Protein AF-A0A023BWZ5-F1 (afdb_monomer)

Foldseek 3Di:
DVVVVVVVVVVVVVVVLVVVLVVQLVVLLVVLVVCVVVVVLVVSLVSLVVSVVSVPDDQEDDPVNLVSLQVSLLSCLSVVNNVSNLVSLCCCLPRVLQQPLVCLVVPPSNVSCCPPPVSVVSSVSNPVSVVQAPWDDLVLVVVLVVQLVVLVLQLLAQPRDLVSLVSNLVQADQLAWEAEVVPPTIDHSVRVSVVSVVCVVVRVRHSPFPKDWDDWDGDTQKIKTWIDTVPDPDIKIKIFGHRPSHTRYIYIGD

Organism: NCBI:txid1317122

Nearest PDB structures (foldseek):
  6w90-assembly1_A  TM=6.020E-01  e=1.646E-03  synthetic construct
  2xpi-assembly1_A  TM=5.954E-01  e=2.222E+00  Schizosaccharomyces pombe
  8dth-assembly1_A  TM=4.003E-01  e=4.692E+00  Arabidopsis thaliana
  6frk-assembly1_u  TM=3.256E-01  e=2.106E+00  Canis lupus familiaris
  7nfx-assembly1_u  TM=3.344E-01  e=4.949E+00  Homo sapiens

Secondary structure (DSSP, 8-state):
-HHHHHHHHHHHHHHHHHHHHHHHHHHHHHHHHHHHHTT-HHHHHHHHHHHHHHT-S-SS--HHHHHHHHHHHHHHHHTT-HHHHHHHHHHHHHTS----HHHHHH-GGGGGGTTSHHHHHHHHHHHHHHHHHPPPPHHHHHHHHHHHHHHHHHHTSTT--HHHHHHHHTTEEEEEEEEEGGGTEEEEHHHHHHHHHHHHHTT--SS-S-EEEEEEEEETTEEEEEEEETT-SSEEEEEEEEETTEEEEEEEE-

Sequence (254 aa):
MRNIIVVVLISFLMYQGFGQENESYSKLLKEAWDLYQKKEFYTAGQKYTEAFSVLGHQSNMSDKEISNRFNAACAWALAKEPDAAFVQLFKIARSGKFSDHNQLTSDNDLKFLYTDPRWKEVTDIVAVEYEKVKPLSKEALKSIFKKYKNAYQKVFKKGSTVADVDFLYSFYTTDFEYNHPGYGGVYSRELLYNNTIKYLKKGAYDNSPKTTLVNIIVGLNAIVIEKLREHETESTMTLIKFRKDKIYYIEEYW

Mean predicted aligned error: 8.26 Å

Radius of gyration: 25.94 Å; Cα contacts (8 Å, |Δi|>4): 342; chains: 1; bounding box: 56×60×69 Å

Solvent-accessible surface area (backbone atoms only — not comparable to full-atom values): 13440 Å² total; per-residue (Å²): 108,77,73,58,56,54,55,56,55,57,58,57,57,62,58,54,56,63,51,51,44,54,51,52,30,54,52,30,44,50,54,16,48,57,28,42,76,71,64,40,18,54,62,13,23,52,31,35,52,55,25,55,61,63,68,56,95,65,85,72,59,52,73,68,55,39,52,51,34,50,52,30,19,32,22,15,27,65,49,69,36,58,69,66,12,47,57,32,49,46,44,27,33,72,58,42,57,40,34,62,44,66,59,66,77,64,41,72,48,44,55,77,44,67,82,42,77,64,41,59,54,48,51,51,48,12,43,58,40,20,71,69,67,50,73,54,50,66,67,55,50,52,52,49,49,53,53,50,52,52,32,50,57,47,43,40,23,61,88,50,51,71,66,41,45,53,56,40,57,65,40,41,41,93,80,16,39,39,36,28,70,83,78,80,38,78,42,47,49,66,62,53,51,55,49,52,53,55,40,53,77,69,63,71,34,69,52,73,82,46,70,45,79,75,47,79,49,79,55,89,37,31,38,40,36,32,37,33,42,70,97,53,92,66,70,30,42,34,43,38,34,41,59,64,93,23,35,37,37,38,38,50,51,110

pLDDT: mean 91.07, std 12.37, range [47.38, 98.81]

Structure (mmCIF, N/CA/C/O backbone):
data_AF-A0A023BWZ5-F1
#
_entry.id   AF-A0A023BWZ5-F1
#
loop_
_atom_site.group_PDB
_atom_site.id
_atom_site.type_symbol
_atom_site.label_atom_id
_atom_site.label_alt_id
_atom_site.label_comp_id
_atom_site.label_asym_id
_atom_site.label_entity_id
_atom_site.label_seq_id
_atom_site.pdbx_PDB_ins_code
_atom_site.Cartn_x
_atom_site.Cartn_y
_atom_site.Cartn_z
_atom_site.occupancy
_atom_site.B_iso_or_equiv
_atom_site.auth_seq_id
_atom_site.auth_comp_id
_atom_site.auth_asym_id
_atom_site.auth_atom_id
_atom_site.pdbx_PDB_model_num
ATOM 1 N N . MET A 1 1 ? -22.816 43.732 -13.810 1.00 55.44 1 MET A N 1
ATOM 2 C CA . MET A 1 1 ? -22.214 43.879 -12.462 1.00 55.44 1 MET A CA 1
ATOM 3 C C . MET A 1 1 ? -23.056 43.246 -11.356 1.00 55.44 1 MET A C 1
ATOM 5 O O . MET A 1 1 ? -22.530 42.382 -10.671 1.00 55.44 1 MET A O 1
ATOM 9 N N . ARG A 1 2 ? -24.356 43.568 -11.216 1.00 49.66 2 ARG A N 1
ATOM 10 C CA . ARG A 1 2 ? -25.230 42.989 -10.168 1.00 49.66 2 ARG A CA 1
ATOM 11 C C . ARG A 1 2 ? -25.314 41.450 -10.191 1.00 49.66 2 ARG A C 1
ATOM 13 O O . ARG A 1 2 ? -25.265 40.833 -9.139 1.00 49.66 2 ARG A O 1
ATOM 20 N N . ASN A 1 3 ? -25.318 40.833 -11.376 1.00 47.38 3 ASN A N 1
ATOM 21 C CA . ASN A 1 3 ? -25.377 39.368 -11.512 1.00 47.38 3 ASN A CA 1
ATOM 22 C C . ASN A 1 3 ? -24.020 38.664 -11.293 1.00 47.38 3 ASN A C 1
ATOM 24 O O . ASN A 1 3 ? -24.005 37.485 -10.975 1.00 47.38 3 ASN A O 1
ATOM 28 N N . ILE A 1 4 ? -22.889 39.373 -11.417 1.00 52.75 4 ILE A N 1
ATOM 29 C CA . ILE A 1 4 ? -21.545 38.808 -11.170 1.00 52.75 4 ILE A CA 1
ATOM 30 C C . ILE A 1 4 ? -21.248 38.785 -9.661 1.00 52.75 4 ILE A C 1
ATOM 32 O O . ILE A 1 4 ? -20.662 37.831 -9.163 1.00 52.75 4 ILE A O 1
ATOM 36 N N . ILE A 1 5 ? -21.735 39.782 -8.912 1.00 54.16 5 ILE A N 1
ATOM 37 C CA . ILE A 1 5 ? -21.593 39.848 -7.446 1.00 54.16 5 ILE A CA 1
ATOM 38 C C . ILE A 1 5 ? -22.374 38.713 -6.753 1.00 54.16 5 ILE A C 1
ATOM 40 O O . ILE A 1 5 ? -21.885 38.134 -5.787 1.00 54.16 5 ILE A O 1
ATOM 44 N N . VAL A 1 6 ? -23.548 38.334 -7.277 1.00 52.62 6 VAL A N 1
ATOM 45 C CA . VAL A 1 6 ? -24.365 37.234 -6.722 1.00 52.62 6 VAL A CA 1
ATOM 46 C C . VAL A 1 6 ? -23.696 35.864 -6.909 1.00 52.62 6 VAL A C 1
ATOM 48 O O . VAL A 1 6 ? -23.753 35.035 -6.006 1.00 52.62 6 VAL A O 1
ATOM 51 N N . VAL A 1 7 ? -23.006 35.631 -8.032 1.00 53.94 7 VAL A N 1
ATOM 52 C CA . VAL A 1 7 ? -22.313 34.354 -8.294 1.00 53.94 7 VAL A CA 1
ATOM 53 C C . VAL A 1 7 ? -21.098 34.171 -7.374 1.00 53.94 7 VAL A C 1
ATOM 55 O O . VAL A 1 7 ? -20.900 33.078 -6.853 1.00 53.94 7 VAL A O 1
ATOM 58 N N . VAL A 1 8 ? -20.344 35.241 -7.088 1.00 56.59 8 VAL A N 1
ATOM 59 C CA . VAL A 1 8 ? -19.179 35.194 -6.178 1.00 56.59 8 VAL A CA 1
ATOM 60 C C . VAL A 1 8 ? -19.595 34.928 -4.720 1.00 56.59 8 VAL A C 1
ATOM 62 O O . VAL A 1 8 ? -18.931 34.162 -4.017 1.00 56.59 8 VAL A O 1
ATOM 65 N N . LEU A 1 9 ? -20.727 35.483 -4.272 1.00 52.34 9 LEU A N 1
ATOM 66 C CA . LEU A 1 9 ? -21.267 35.262 -2.921 1.00 52.34 9 LEU A CA 1
ATOM 67 C C . LEU A 1 9 ? -21.769 33.825 -2.694 1.00 52.34 9 LEU A C 1
ATOM 69 O O . LEU A 1 9 ? -21.564 33.275 -1.614 1.00 52.34 9 LEU A O 1
ATOM 73 N N . ILE A 1 10 ? -22.365 33.188 -3.707 1.00 55.47 10 ILE A N 1
ATOM 74 C CA . ILE A 1 10 ? -22.843 31.796 -3.611 1.00 55.47 10 ILE A CA 1
ATOM 75 C C . ILE A 1 10 ? -21.667 30.811 -3.541 1.00 55.47 10 ILE A C 1
ATOM 77 O O . ILE A 1 10 ? -21.710 29.864 -2.756 1.00 55.47 10 ILE A O 1
ATOM 81 N N . SER A 1 11 ? -20.583 31.058 -4.284 1.00 54.00 11 SER A N 1
ATOM 82 C CA . SER A 1 11 ? -19.368 30.241 -4.183 1.00 54.00 11 SER A CA 1
ATOM 83 C C . SER A 1 11 ? -18.699 30.324 -2.805 1.00 54.00 11 SER A C 1
ATOM 85 O O . SER A 1 11 ? -18.206 29.311 -2.322 1.00 54.00 11 SER A O 1
ATOM 87 N N . PHE A 1 12 ? -18.730 31.476 -2.121 1.00 53.03 12 PHE A N 1
ATOM 88 C CA . PHE A 1 12 ? -18.102 31.632 -0.799 1.00 53.03 12 PHE A CA 1
ATOM 89 C C . PHE A 1 12 ? -18.861 30.893 0.320 1.00 53.03 12 PHE A C 1
ATOM 91 O O . PHE A 1 12 ? -18.245 30.417 1.270 1.00 53.03 12 PHE A O 1
ATOM 98 N N . LEU A 1 13 ? -20.184 30.737 0.189 1.00 52.72 13 LEU A N 1
ATOM 99 C CA . LEU A 1 13 ? -21.026 30.025 1.162 1.00 52.72 13 LEU A CA 1
ATOM 100 C C . LEU A 1 13 ? -20.812 28.502 1.144 1.00 52.72 13 LEU A C 1
ATOM 102 O O . LEU A 1 13 ? -20.918 27.867 2.190 1.00 52.72 13 LEU A O 1
ATOM 106 N N . MET A 1 14 ? -20.448 27.914 -0.003 1.00 49.56 14 MET A N 1
ATOM 107 C CA . MET A 1 14 ? -20.182 26.469 -0.095 1.00 49.56 14 MET A CA 1
ATOM 108 C C . MET A 1 14 ? -18.855 26.063 0.568 1.00 49.56 14 MET A C 1
ATOM 110 O O . MET A 1 14 ? -18.761 24.962 1.102 1.00 49.56 14 MET A O 1
ATOM 114 N N . TYR A 1 15 ? -17.848 26.945 0.605 1.00 52.50 15 TYR A N 1
ATOM 115 C CA . TYR A 1 15 ? -16.565 26.658 1.267 1.00 52.50 15 TYR A CA 1
ATOM 116 C C . TYR A 1 15 ? -16.653 26.660 2.801 1.00 52.50 15 TYR A C 1
ATOM 118 O O . TYR A 1 15 ? -15.884 25.959 3.455 1.00 52.50 15 TYR A O 1
ATOM 126 N N . GLN A 1 16 ? -17.590 27.414 3.386 1.00 49.09 16 GLN A N 1
ATOM 127 C CA . GLN A 1 16 ? -17.736 27.500 4.846 1.00 49.09 16 GLN A CA 1
ATOM 128 C C . GLN A 1 16 ? -18.327 26.216 5.453 1.00 49.09 16 GLN A C 1
ATOM 130 O O . GLN A 1 16 ? -17.934 25.834 6.553 1.00 49.09 16 GLN A O 1
ATOM 135 N N . GLY A 1 17 ? -19.215 25.517 4.731 1.00 57.81 17 GLY A N 1
ATOM 136 C CA . GLY A 1 17 ? -19.847 24.282 5.218 1.00 57.81 17 GLY A CA 1
ATOM 137 C C . GLY A 1 17 ? -18.843 23.148 5.447 1.00 57.81 17 GLY A C 1
ATOM 138 O O . GLY A 1 17 ? -18.765 22.594 6.540 1.00 57.81 17 GLY A O 1
ATOM 139 N N . PHE A 1 18 ? -17.984 22.880 4.458 1.00 57.50 18 PHE A N 1
ATOM 140 C CA . PHE A 1 18 ? -16.972 21.818 4.551 1.00 57.50 18 PHE A CA 1
ATOM 141 C C . PHE A 1 18 ? -15.866 22.106 5.582 1.00 57.50 18 PHE A C 1
ATOM 143 O O . PHE A 1 18 ? -15.265 21.177 6.125 1.00 57.50 18 PHE A O 1
ATOM 150 N N . GLY A 1 19 ? -15.569 23.381 5.859 1.00 59.78 19 GLY A N 1
ATOM 151 C CA . GLY A 1 19 ? -14.591 23.772 6.880 1.00 59.78 19 GLY A CA 1
ATOM 152 C C . GLY A 1 19 ? -15.090 23.519 8.306 1.00 59.78 19 GLY A C 1
ATOM 153 O O . GLY A 1 19 ? -14.357 22.967 9.125 1.00 59.78 19 GLY A O 1
ATOM 154 N N . GLN A 1 20 ? -16.353 23.858 8.583 1.00 63.62 20 GLN A N 1
ATOM 155 C CA . GLN A 1 20 ? -16.958 23.712 9.913 1.00 63.62 20 GLN A CA 1
ATOM 156 C C . GLN A 1 20 ? -17.198 22.247 10.301 1.00 63.62 20 GLN A C 1
ATOM 158 O O . GLN A 1 20 ? -16.959 21.864 11.447 1.00 63.62 20 GLN A O 1
ATOM 163 N N . GLU A 1 21 ? -17.612 21.402 9.352 1.00 68.00 21 GLU A N 1
ATOM 164 C CA . GLU A 1 21 ? -17.795 19.962 9.591 1.00 68.00 21 GLU A CA 1
ATOM 165 C C . GLU A 1 21 ? -16.473 19.273 9.966 1.00 68.00 21 GLU A C 1
ATOM 167 O O . GLU A 1 21 ? -16.420 18.487 10.913 1.00 68.00 21 GLU A O 1
ATOM 172 N N . ASN A 1 22 ? -15.376 19.626 9.289 1.00 76.06 22 ASN A N 1
ATOM 173 C CA . ASN A 1 22 ? -14.047 19.084 9.584 1.00 76.06 22 ASN A CA 1
ATOM 174 C C . ASN A 1 22 ? -13.492 19.547 10.942 1.00 76.06 22 ASN A C 1
ATOM 176 O O . ASN A 1 22 ? -12.815 18.772 11.632 1.00 76.06 22 ASN A O 1
ATOM 180 N N . GLU A 1 23 ? -13.771 20.791 11.339 1.00 82.88 23 GLU A N 1
ATOM 181 C CA . GLU A 1 23 ? -13.408 21.313 12.660 1.00 82.88 23 GLU A CA 1
ATOM 182 C C . GLU A 1 23 ? -14.195 20.604 13.772 1.00 82.88 23 GLU A C 1
ATOM 184 O O . GLU A 1 23 ? -13.601 20.114 14.737 1.00 82.88 23 GLU A O 1
ATOM 189 N N . SER A 1 24 ? -15.512 20.459 13.591 1.00 88.44 24 SER A N 1
ATOM 190 C CA . SER A 1 24 ? -16.393 19.724 14.503 1.00 88.44 24 SER A CA 1
ATOM 191 C C . SER A 1 24 ? -15.945 18.267 14.673 1.00 88.44 24 SER A C 1
ATOM 193 O O . SER A 1 24 ? -15.725 17.805 15.795 1.00 88.44 24 SER A O 1
ATOM 195 N N . TYR A 1 25 ? -15.692 17.566 13.562 1.00 91.19 25 TYR A N 1
ATOM 196 C CA . TYR A 1 25 ? -15.172 16.199 13.565 1.00 91.19 25 TYR A CA 1
ATOM 197 C C . TYR A 1 25 ? -13.863 16.080 14.356 1.00 91.19 25 TYR A C 1
ATOM 199 O O . TYR A 1 25 ? -13.733 15.237 15.244 1.00 91.19 25 TYR A O 1
ATOM 207 N N . SER A 1 26 ? -12.897 16.957 14.074 1.00 92.00 26 SER A N 1
ATOM 208 C CA . SER A 1 26 ? -11.584 16.930 14.726 1.00 92.00 26 SER A CA 1
ATOM 209 C C . SER A 1 26 ? -11.672 17.206 16.229 1.00 92.00 26 SER A C 1
ATOM 211 O O . SER A 1 26 ? -10.950 16.581 17.009 1.00 92.00 26 SER A O 1
ATOM 213 N N . LYS A 1 27 ? -12.575 18.099 16.653 1.00 95.12 27 LYS A N 1
ATOM 214 C CA . LYS A 1 27 ? -12.830 18.379 18.070 1.00 95.12 27 LYS A CA 1
ATOM 215 C C . LYS A 1 27 ? -13.412 17.161 18.791 1.00 95.12 27 LYS A C 1
ATOM 217 O O . LYS A 1 27 ? -12.890 16.776 19.836 1.00 95.12 27 LYS A O 1
ATOM 222 N N . LEU A 1 28 ? -14.431 16.524 18.214 1.00 96.44 28 LEU A N 1
ATOM 223 C CA . LEU A 1 28 ? -15.063 15.335 18.794 1.00 96.44 28 LEU A CA 1
ATOM 224 C C . LEU A 1 28 ? -14.074 14.169 18.919 1.00 96.44 28 LEU A C 1
ATOM 226 O O . LEU A 1 28 ? -14.043 13.497 19.945 1.00 96.44 28 LEU A O 1
ATOM 230 N N . LEU A 1 29 ? -13.204 13.964 17.926 1.00 96.25 29 LEU A N 1
ATOM 231 C CA . LEU A 1 29 ? -12.147 12.952 18.015 1.00 96.25 29 LEU A CA 1
ATOM 232 C C . LEU A 1 29 ? -11.160 13.218 19.152 1.00 96.25 29 LEU A C 1
ATOM 234 O O . LEU A 1 29 ? -10.731 12.276 19.817 1.00 96.25 29 LEU A O 1
ATOM 238 N N . LYS A 1 30 ? -10.789 14.485 19.368 1.00 97.31 30 LYS A N 1
ATOM 239 C CA . LYS A 1 30 ? -9.905 14.862 20.473 1.00 97.31 30 LYS A CA 1
ATOM 240 C C . LYS A 1 30 ? -10.559 14.542 21.816 1.00 97.31 30 LYS A C 1
ATOM 242 O O . LYS A 1 30 ? -9.930 13.905 22.651 1.00 97.31 30 LYS A O 1
ATOM 247 N N . GLU A 1 31 ? -11.827 14.913 21.989 1.00 98.12 31 GLU A N 1
ATOM 248 C CA . GLU A 1 31 ? -12.596 14.577 23.193 1.00 98.12 31 GLU A CA 1
ATOM 249 C C . GLU A 1 31 ? -12.692 13.057 23.402 1.00 98.12 31 GLU A C 1
ATOM 251 O O . GLU A 1 31 ? -12.474 12.575 24.512 1.00 98.12 31 GLU A O 1
ATOM 256 N N . ALA A 1 32 ? -12.966 12.290 22.340 1.00 98.25 32 ALA A N 1
ATOM 257 C CA . ALA A 1 32 ? -13.030 10.830 22.406 1.00 98.25 32 ALA A CA 1
ATOM 258 C C . ALA A 1 32 ? -11.696 10.226 22.857 1.00 98.25 32 ALA A C 1
ATOM 260 O O . ALA A 1 32 ? -11.671 9.335 23.705 1.00 98.25 32 ALA A O 1
ATOM 261 N N . TRP A 1 33 ? -10.585 10.736 22.324 1.00 97.88 33 TRP A N 1
ATOM 262 C CA . TRP A 1 33 ? -9.252 10.287 22.703 1.00 97.88 33 TRP A CA 1
ATOM 263 C C . TRP A 1 33 ? -8.902 10.657 24.147 1.00 97.88 33 TRP A C 1
ATOM 265 O O . TRP A 1 33 ? -8.384 9.819 24.880 1.00 97.88 33 TRP A O 1
ATOM 275 N N . ASP A 1 34 ? -9.241 11.865 24.598 1.00 98.38 34 ASP A N 1
ATOM 276 C CA . ASP A 1 34 ? -9.027 12.277 25.989 1.00 98.38 34 ASP A CA 1
ATOM 277 C C . ASP A 1 34 ? -9.803 11.371 26.967 1.00 98.38 34 ASP A C 1
ATOM 279 O O . ASP A 1 34 ? -9.275 10.979 28.010 1.00 98.38 34 ASP A O 1
ATOM 283 N N . LEU A 1 35 ? -11.037 10.984 26.618 1.00 98.75 35 LEU A N 1
ATOM 284 C CA . LEU A 1 35 ? -11.841 10.012 27.371 1.00 98.75 35 LEU A CA 1
ATOM 285 C C . LEU A 1 35 ? -11.220 8.608 27.342 1.00 98.75 35 LEU A C 1
ATOM 287 O O . LEU A 1 35 ? -11.153 7.936 28.373 1.00 98.75 35 LEU A O 1
ATOM 291 N N . TYR A 1 36 ? -10.705 8.184 26.186 1.00 98.31 36 TYR A N 1
ATOM 292 C CA . TYR A 1 36 ? -10.000 6.913 26.027 1.00 98.31 36 TYR A CA 1
ATOM 293 C C . TYR A 1 36 ? -8.799 6.815 26.969 1.00 98.31 36 TYR A C 1
ATOM 295 O O . TYR A 1 36 ? -8.644 5.831 27.690 1.00 98.31 36 TYR A O 1
ATOM 303 N N . GLN A 1 37 ? -7.972 7.863 27.015 1.00 98.00 37 GLN A N 1
ATOM 304 C CA . GLN A 1 37 ? -6.788 7.925 27.878 1.00 98.00 37 GLN A CA 1
ATOM 305 C C . GLN A 1 37 ? -7.151 7.891 29.369 1.00 98.00 37 GLN A C 1
ATOM 307 O O . GLN A 1 37 ? -6.428 7.304 30.175 1.00 98.00 37 GLN A O 1
ATOM 312 N N . LYS A 1 38 ? -8.308 8.453 29.738 1.00 98.50 38 LYS A N 1
ATOM 313 C CA . LYS A 1 38 ? -8.877 8.365 31.093 1.00 98.50 38 LYS A CA 1
ATOM 314 C C . LYS A 1 38 ? -9.521 7.012 31.406 1.00 98.50 38 LYS A C 1
ATOM 316 O O . LYS A 1 38 ? -9.961 6.805 32.534 1.00 98.50 38 LYS A O 1
ATOM 321 N N . LYS A 1 39 ? -9.541 6.082 30.445 1.00 98.25 39 LYS A N 1
ATOM 322 C CA . LYS A 1 39 ? -10.199 4.768 30.524 1.00 98.25 39 LYS A CA 1
ATOM 323 C C . LYS A 1 39 ? -11.724 4.840 30.637 1.00 98.25 39 LYS A C 1
ATOM 325 O O . LYS A 1 39 ? -12.369 3.868 31.022 1.00 98.25 39 LYS A O 1
ATOM 330 N N . GLU A 1 40 ? -12.317 5.965 30.248 1.00 98.62 40 GLU A N 1
ATOM 331 C CA . GLU A 1 40 ? -13.767 6.138 30.132 1.00 98.62 40 GLU A CA 1
ATOM 332 C C . GLU A 1 40 ? -14.248 5.574 28.785 1.00 98.62 40 GLU A C 1
ATOM 334 O O . GLU A 1 40 ? -14.764 6.288 27.926 1.00 98.62 40 GLU A O 1
ATOM 339 N N . PHE A 1 41 ? -14.015 4.277 28.566 1.00 98.62 41 PHE A N 1
ATOM 340 C CA . PHE A 1 41 ? -14.086 3.660 27.239 1.00 98.62 41 PHE A CA 1
ATOM 341 C C . PHE A 1 41 ? -15.475 3.709 26.598 1.00 98.62 41 PHE A C 1
ATOM 343 O O . PHE A 1 41 ? -15.583 3.948 25.397 1.00 98.62 41 PHE A O 1
ATOM 350 N N . TYR A 1 42 ? -16.536 3.542 27.391 1.00 98.69 42 TYR A N 1
ATOM 351 C CA . TYR A 1 42 ? -17.910 3.643 26.894 1.00 98.69 42 TYR A CA 1
ATOM 352 C C . TYR A 1 42 ? -18.200 5.059 26.374 1.00 98.69 42 TYR A C 1
ATOM 354 O O . TYR A 1 42 ? -18.616 5.236 25.229 1.00 98.69 42 TYR A O 1
ATOM 362 N N . THR A 1 43 ? -17.880 6.084 27.172 1.00 98.62 43 THR A N 1
ATOM 363 C CA . THR A 1 43 ? -18.03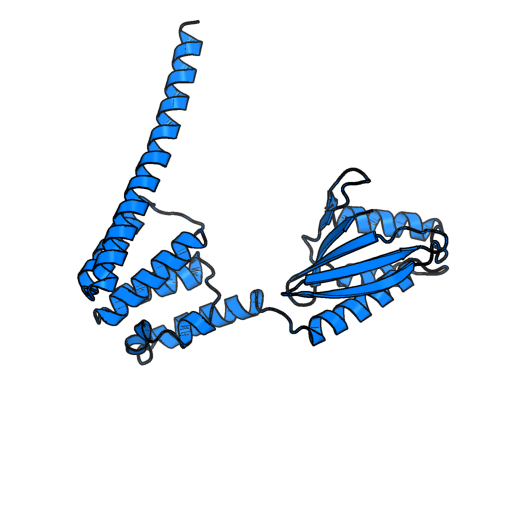8 7.496 26.792 1.00 98.62 43 THR A CA 1
ATOM 364 C C . THR A 1 43 ? -17.160 7.853 25.590 1.00 98.62 43 THR A C 1
ATOM 366 O O . THR A 1 43 ? -17.602 8.564 24.688 1.00 98.62 43 THR A O 1
ATOM 369 N N . ALA A 1 44 ? -15.934 7.323 25.530 1.00 98.75 44 ALA A N 1
ATOM 370 C CA . ALA A 1 44 ? -15.048 7.478 24.380 1.00 98.75 44 ALA A CA 1
ATOM 371 C C . ALA A 1 44 ? -15.675 6.891 23.103 1.00 98.75 44 ALA A C 1
ATOM 373 O O . ALA A 1 44 ? -15.710 7.559 22.070 1.00 98.75 44 ALA A O 1
ATOM 374 N N . GLY A 1 45 ? -16.233 5.678 23.175 1.00 98.31 45 GLY A N 1
ATOM 375 C CA . GLY A 1 45 ? -16.947 5.036 22.069 1.00 98.31 45 GLY A CA 1
ATOM 376 C C . GLY A 1 45 ? -18.153 5.849 21.585 1.00 98.31 45 GLY A C 1
ATOM 377 O O . GLY A 1 45 ? -18.334 6.045 20.376 1.00 98.31 45 GLY A O 1
ATOM 378 N N . GLN A 1 46 ? -18.949 6.394 22.513 1.00 98.38 46 GLN A N 1
ATOM 379 C CA . GLN A 1 46 ? -20.067 7.286 22.184 1.00 98.38 46 GLN A CA 1
ATOM 380 C C . GLN A 1 46 ? -19.579 8.545 21.464 1.00 98.38 46 GLN A C 1
ATOM 382 O O . GLN A 1 46 ? -20.128 8.918 20.429 1.00 98.38 46 GLN A O 1
ATOM 387 N N . LYS A 1 47 ? -18.502 9.157 21.962 1.00 98.31 47 LYS A N 1
ATOM 388 C CA . LYS A 1 47 ? -17.927 10.375 21.388 1.00 98.31 47 LYS A CA 1
ATOM 389 C C . LYS A 1 47 ? -17.323 10.140 19.996 1.00 98.31 47 LYS A C 1
ATOM 391 O O . LYS A 1 47 ? -17.507 10.963 19.102 1.00 98.31 47 LYS A O 1
ATOM 396 N N . TYR A 1 48 ? -16.695 8.987 19.757 1.00 97.69 48 TYR A N 1
ATOM 397 C CA . TYR A 1 48 ? -16.305 8.572 18.404 1.00 97.69 48 TYR A CA 1
ATOM 398 C C . TYR A 1 48 ? -17.517 8.414 17.476 1.00 97.69 48 TYR A C 1
ATOM 400 O O . TYR A 1 48 ? -17.480 8.844 16.324 1.00 97.69 48 TYR A O 1
ATOM 408 N N . THR A 1 49 ? -18.603 7.819 17.970 1.00 95.56 49 THR A N 1
ATOM 409 C CA . THR A 1 49 ? -19.843 7.630 17.198 1.00 95.56 49 THR A CA 1
ATOM 410 C C . THR A 1 49 ? -20.485 8.969 16.820 1.00 95.56 49 THR A C 1
ATOM 412 O O . THR A 1 49 ? -20.921 9.148 15.680 1.00 95.56 49 THR A O 1
ATOM 415 N N . GLU A 1 50 ? -20.469 9.935 17.741 1.00 95.00 50 GLU A N 1
ATOM 416 C CA . GLU A 1 50 ? -20.865 11.324 17.489 1.00 95.00 50 GLU A CA 1
ATOM 417 C C . GLU A 1 50 ? -20.001 11.942 16.379 1.00 95.00 50 GLU A C 1
ATOM 419 O O . GLU A 1 50 ? -20.539 12.458 15.399 1.00 95.00 50 GLU A O 1
ATOM 424 N N . ALA A 1 51 ? -18.673 11.789 16.460 1.00 94.69 51 ALA A N 1
ATOM 425 C CA . ALA A 1 51 ? -17.751 12.285 15.439 1.00 94.69 51 ALA A CA 1
ATOM 426 C C . ALA A 1 51 ? -18.088 11.732 14.043 1.00 94.69 51 ALA A C 1
ATOM 428 O O . ALA A 1 51 ? -18.189 12.486 13.078 1.00 94.69 51 ALA A O 1
ATOM 429 N N . PHE A 1 52 ? -18.324 10.425 13.912 1.00 92.62 52 PHE A N 1
ATOM 430 C CA . PHE A 1 52 ? -18.641 9.828 12.609 1.00 92.62 52 PHE A CA 1
ATOM 431 C C . PHE A 1 52 ? -19.995 10.257 12.039 1.00 92.62 52 PHE A C 1
ATOM 433 O O . PHE A 1 52 ? -20.182 10.162 10.828 1.00 92.62 52 PHE A O 1
ATOM 440 N N . SER A 1 53 ? -20.919 10.728 12.878 1.00 89.88 53 SER A N 1
ATOM 441 C CA . SER A 1 53 ? -22.224 11.225 12.430 1.00 89.88 53 SER A CA 1
ATOM 442 C C . SER A 1 53 ? -22.107 12.567 11.697 1.00 89.88 53 SER A C 1
ATOM 444 O O . SER A 1 53 ? -22.921 12.849 10.824 1.00 89.88 53 SER A O 1
ATOM 446 N N . VAL A 1 54 ? -21.056 13.350 11.982 1.00 88.19 54 VAL A N 1
ATOM 447 C CA . VAL A 1 54 ? -20.754 14.619 11.291 1.00 88.19 54 VAL A CA 1
ATOM 448 C C . VAL A 1 54 ? -20.307 14.391 9.842 1.00 88.19 54 VAL A C 1
ATOM 450 O O . VAL A 1 54 ? -20.592 15.208 8.979 1.00 88.19 54 VAL A O 1
ATOM 453 N N . LEU A 1 55 ? 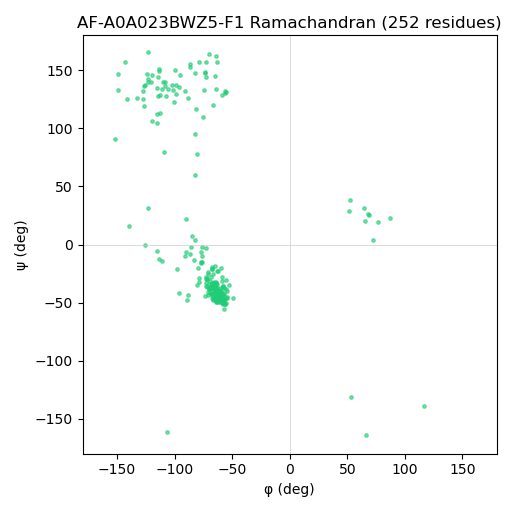-19.642 13.267 9.552 1.00 80.06 55 LEU A N 1
ATOM 454 C CA . LEU A 1 55 ? -19.077 12.980 8.224 1.00 80.06 55 LEU A CA 1
ATOM 455 C C . LEU A 1 55 ? -20.114 12.530 7.178 1.00 80.06 55 LEU A C 1
ATOM 457 O O . LEU A 1 55 ? -19.809 12.505 5.984 1.00 80.06 55 LEU A O 1
ATOM 461 N N . GLY A 1 56 ? -21.314 12.132 7.612 1.00 73.50 56 GLY A N 1
ATOM 462 C CA . GLY A 1 56 ? -22.362 11.600 6.741 1.00 73.50 56 GLY A CA 1
ATOM 463 C C . GLY A 1 56 ? -22.027 10.251 6.082 1.00 73.50 56 GLY A C 1
ATOM 464 O O . GLY A 1 56 ? -21.128 9.508 6.490 1.00 73.50 56 GLY A O 1
ATOM 465 N N . HIS A 1 57 ? -22.794 9.897 5.045 1.00 68.56 57 HIS A N 1
ATOM 466 C CA . HIS A 1 57 ? -22.573 8.678 4.264 1.00 68.56 57 HIS A CA 1
ATOM 467 C C . HIS A 1 57 ? -21.488 8.895 3.207 1.00 68.56 57 HIS A C 1
ATOM 469 O O . HIS A 1 57 ? -21.770 9.328 2.093 1.00 68.56 57 HIS A O 1
ATOM 475 N N . GLN A 1 58 ? -20.250 8.534 3.537 1.00 67.69 58 GLN A N 1
ATOM 476 C CA . GLN A 1 58 ? -19.149 8.539 2.577 1.00 67.69 58 GLN A CA 1
ATOM 477 C C . GLN A 1 58 ? -18.923 7.147 1.978 1.00 67.69 58 GLN A C 1
ATOM 479 O O . GLN A 1 58 ? -18.940 6.132 2.686 1.00 67.69 58 GLN A O 1
ATOM 484 N N . SER A 1 59 ? -18.727 7.100 0.658 1.00 63.34 59 SER A N 1
ATOM 485 C CA . SER A 1 59 ? -18.457 5.863 -0.084 1.00 63.34 59 SER A CA 1
ATOM 486 C C . SER A 1 59 ? -17.007 5.394 0.050 1.00 63.34 59 SER A C 1
ATOM 488 O O . SER A 1 59 ? -16.762 4.192 0.008 1.00 63.34 59 SER A O 1
ATOM 490 N N . ASN A 1 60 ? -16.068 6.324 0.244 1.00 73.88 60 ASN A N 1
ATOM 491 C CA . ASN A 1 60 ? -14.641 6.060 0.416 1.00 73.88 60 ASN A CA 1
ATOM 492 C C . ASN A 1 60 ? -14.169 6.651 1.744 1.00 73.88 60 ASN A C 1
ATOM 494 O O . ASN A 1 60 ? -14.624 7.723 2.123 1.00 73.88 60 ASN A O 1
ATOM 498 N N . MET A 1 61 ? -13.268 5.947 2.425 1.00 88.88 61 MET A N 1
ATOM 499 C CA . MET A 1 61 ? -12.728 6.345 3.722 1.00 88.88 61 MET A CA 1
ATOM 500 C C . MET A 1 61 ? -11.256 6.720 3.572 1.00 88.88 61 MET A C 1
ATOM 502 O O . MET A 1 61 ? -10.502 5.997 2.924 1.00 88.88 61 MET A O 1
ATOM 506 N N . SER A 1 62 ? -10.855 7.839 4.162 1.00 89.81 62 SER A N 1
ATOM 507 C CA . SER A 1 62 ? -9.450 8.225 4.286 1.00 89.81 62 SER A CA 1
ATOM 508 C C . SER A 1 62 ? -8.720 7.357 5.316 1.00 89.81 62 SER A C 1
ATOM 510 O O . SER A 1 62 ? -9.331 6.850 6.258 1.00 89.81 62 SER A O 1
ATOM 512 N N . ASP A 1 63 ? -7.392 7.258 5.207 1.00 89.00 63 ASP A N 1
ATOM 513 C CA . ASP A 1 63 ? -6.567 6.531 6.185 1.00 89.00 63 ASP A CA 1
ATOM 514 C C . ASP A 1 63 ? -6.791 7.039 7.618 1.00 89.00 63 ASP A C 1
ATOM 516 O O . ASP A 1 63 ? -6.892 6.255 8.561 1.00 89.00 63 ASP A O 1
ATOM 520 N N . LYS A 1 64 ? -6.966 8.358 7.781 1.00 91.62 64 LYS A N 1
ATOM 521 C CA . LYS A 1 64 ? -7.261 8.983 9.076 1.00 91.62 64 LYS A CA 1
ATOM 522 C C . LYS A 1 64 ? -8.581 8.475 9.660 1.00 91.62 64 LYS A C 1
ATOM 524 O O . LYS A 1 64 ? -8.647 8.144 10.840 1.00 91.62 64 LYS A O 1
ATOM 529 N N . GLU A 1 65 ? -9.634 8.406 8.853 1.00 92.62 65 GLU A N 1
ATOM 530 C CA . GLU A 1 65 ? -10.935 7.896 9.296 1.00 92.62 65 GLU A CA 1
ATOM 531 C C . GLU A 1 65 ? -10.891 6.399 9.615 1.00 92.62 65 GLU A C 1
ATOM 533 O O . GLU A 1 65 ? -11.530 5.980 10.583 1.00 92.62 65 GLU A O 1
ATOM 538 N N . ILE A 1 66 ? -10.116 5.610 8.860 1.00 95.50 66 ILE A N 1
ATOM 539 C CA . ILE A 1 66 ? -9.871 4.191 9.156 1.00 95.50 66 ILE A CA 1
ATOM 540 C C . ILE A 1 66 ? -9.236 4.057 10.543 1.00 95.50 66 ILE A C 1
ATOM 542 O O . ILE A 1 66 ? -9.760 3.319 11.378 1.00 95.50 66 ILE A O 1
ATOM 546 N N . SER A 1 67 ? -8.172 4.818 10.827 1.00 96.31 67 SER A N 1
ATOM 547 C CA . SER A 1 67 ? -7.526 4.825 12.146 1.00 96.31 67 SER A CA 1
ATOM 548 C C . SER A 1 67 ? -8.482 5.256 13.262 1.00 96.31 67 SER A C 1
ATOM 550 O O . SER A 1 67 ? -8.531 4.622 14.312 1.00 96.31 67 SER A O 1
ATOM 552 N N . ASN A 1 68 ? -9.296 6.291 13.037 1.00 96.69 68 ASN A N 1
ATOM 553 C CA . ASN A 1 68 ? -10.266 6.750 14.035 1.00 96.69 68 ASN A CA 1
ATOM 554 C C . ASN A 1 68 ? -11.330 5.688 14.336 1.00 96.69 68 ASN A C 1
ATOM 556 O O . ASN A 1 68 ? -11.697 5.493 15.493 1.00 96.69 68 ASN A O 1
ATOM 560 N N . ARG A 1 69 ? -11.827 4.984 13.313 1.00 97.38 69 ARG A N 1
ATOM 561 C CA . ARG A 1 69 ? -12.792 3.889 13.494 1.00 97.38 69 ARG A CA 1
ATOM 562 C C . ARG A 1 69 ? -12.169 2.665 14.149 1.00 97.38 69 ARG A C 1
ATOM 564 O O . ARG A 1 69 ? -12.853 2.013 14.932 1.00 97.38 69 ARG A O 1
ATOM 571 N N . PHE A 1 70 ? -10.898 2.378 13.877 1.00 98.44 70 PHE A N 1
ATOM 572 C CA . PHE A 1 70 ? -10.157 1.349 14.601 1.00 98.44 70 PHE A CA 1
ATOM 573 C C . PHE A 1 70 ? -10.076 1.692 16.098 1.00 98.44 70 PHE A C 1
ATOM 575 O O . PHE A 1 70 ? -10.485 0.888 16.928 1.00 98.44 70 PHE A O 1
ATOM 582 N N . ASN A 1 71 ? -9.693 2.925 16.449 1.00 98.31 71 ASN A N 1
ATOM 583 C CA . ASN A 1 71 ? -9.671 3.379 17.847 1.00 98.31 71 ASN A CA 1
ATOM 584 C C . ASN A 1 71 ? -11.060 3.322 18.507 1.00 98.31 71 ASN A C 1
ATOM 586 O O . ASN A 1 71 ? -11.184 2.942 19.670 1.00 98.31 71 ASN A O 1
ATOM 590 N N . ALA A 1 72 ? -12.120 3.648 17.762 1.00 98.50 72 ALA A N 1
ATOM 591 C CA . ALA A 1 72 ? -13.492 3.496 18.237 1.00 98.50 72 ALA A CA 1
ATOM 592 C C . ALA A 1 72 ? -13.858 2.027 18.504 1.00 98.50 72 ALA A C 1
ATOM 594 O O . ALA A 1 72 ? -14.517 1.737 19.500 1.00 98.50 72 ALA A O 1
ATOM 595 N N . ALA A 1 73 ? -13.419 1.095 17.649 1.00 98.75 73 ALA A N 1
ATOM 596 C CA . ALA A 1 73 ? -13.592 -0.335 17.886 1.00 98.75 73 ALA A CA 1
ATOM 597 C C . ALA A 1 73 ? -12.883 -0.786 19.170 1.00 98.75 73 ALA A C 1
ATOM 599 O O . ALA A 1 73 ? -13.488 -1.499 19.968 1.00 98.75 73 ALA A O 1
ATOM 600 N N . CYS A 1 74 ? -11.648 -0.326 19.401 1.00 98.75 74 CYS A N 1
ATOM 601 C CA . CYS A 1 74 ? -10.913 -0.597 20.638 1.00 98.75 74 CYS A CA 1
ATOM 602 C C . CYS A 1 74 ? -11.647 -0.040 21.866 1.00 98.75 74 CYS A C 1
ATOM 604 O O . CYS A 1 74 ? -11.816 -0.751 22.854 1.00 98.75 74 CYS A O 1
ATOM 606 N N . ALA A 1 75 ? -12.171 1.189 21.786 1.00 98.81 75 ALA A N 1
ATOM 607 C CA . ALA A 1 75 ? -12.935 1.802 22.874 1.00 98.81 75 ALA A CA 1
ATOM 608 C C . ALA A 1 75 ? -14.170 0.961 23.227 1.00 98.81 75 ALA A C 1
ATOM 610 O O . ALA A 1 75 ? -14.388 0.619 24.388 1.00 98.81 75 ALA A O 1
ATOM 611 N N . TRP A 1 76 ? -14.943 0.551 22.220 1.00 98.81 76 TRP A N 1
ATOM 612 C CA . TRP A 1 76 ? -16.114 -0.298 22.429 1.00 98.81 76 TRP A CA 1
ATOM 613 C C . TRP A 1 76 ? -15.757 -1.690 22.963 1.00 98.81 76 TRP A C 1
ATOM 615 O O . TRP A 1 76 ? -16.419 -2.190 23.873 1.00 98.81 76 TRP A O 1
ATOM 625 N N . ALA A 1 77 ? -14.676 -2.300 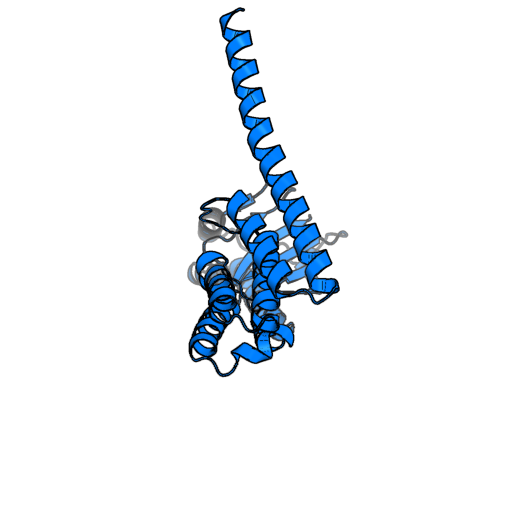22.476 1.00 98.75 77 ALA A N 1
ATOM 626 C CA . ALA A 1 77 ? -14.204 -3.592 22.967 1.00 98.75 77 ALA A CA 1
ATOM 627 C C . ALA A 1 77 ? -13.776 -3.534 24.445 1.00 98.75 77 ALA A C 1
ATOM 629 O O . ALA A 1 77 ? -14.146 -4.409 25.238 1.00 98.75 77 ALA A O 1
ATOM 630 N N . LEU A 1 78 ? -13.057 -2.480 24.846 1.00 98.75 78 LEU A N 1
ATOM 631 C CA . LEU A 1 78 ? -12.670 -2.244 26.240 1.00 98.75 78 LEU A CA 1
ATOM 632 C C . LEU A 1 78 ? -13.875 -1.937 27.135 1.00 98.75 78 LEU A C 1
ATOM 634 O O . LEU A 1 78 ? -13.899 -2.370 28.288 1.00 98.75 78 LEU A O 1
ATOM 638 N N . ALA A 1 79 ? -14.896 -1.270 26.592 1.00 98.62 79 ALA A N 1
ATOM 639 C CA . ALA A 1 79 ? -16.178 -1.026 27.251 1.00 98.62 79 ALA A CA 1
ATOM 640 C C . ALA A 1 79 ? -17.075 -2.274 27.364 1.00 98.62 79 ALA A C 1
ATOM 642 O O . ALA A 1 79 ? -18.128 -2.192 27.983 1.00 98.62 79 ALA A O 1
ATOM 643 N N . LYS A 1 80 ? -16.656 -3.423 26.809 1.00 98.38 80 LYS A N 1
ATOM 644 C CA . LYS A 1 80 ? -17.436 -4.676 26.751 1.00 98.38 80 LYS A CA 1
ATOM 645 C C . LYS A 1 80 ? -18.706 -4.580 25.903 1.00 98.38 80 LYS A C 1
ATOM 647 O O . LYS A 1 80 ? -19.656 -5.317 26.139 1.00 98.38 80 LYS A O 1
ATOM 652 N N . GLU A 1 81 ? -18.662 -3.753 24.862 1.00 98.69 81 GLU A N 1
ATOM 653 C CA . GLU A 1 81 ? -19.738 -3.543 23.891 1.00 98.69 81 GLU A CA 1
ATOM 654 C C . GLU A 1 81 ? -19.361 -4.162 22.528 1.00 98.69 81 GLU A C 1
ATOM 656 O O . GLU A 1 81 ? -18.904 -3.457 21.618 1.00 98.69 81 GLU A O 1
ATOM 661 N N . PRO A 1 82 ? -19.494 -5.494 22.351 1.00 98.62 82 PRO A N 1
ATOM 662 C CA . PRO A 1 82 ? -18.994 -6.183 21.161 1.00 98.62 82 PRO A CA 1
ATOM 663 C C . PRO A 1 82 ? -19.725 -5.756 19.886 1.00 98.62 82 PRO A C 1
ATOM 665 O O . PRO A 1 82 ? -19.095 -5.603 18.842 1.00 98.62 82 PRO A O 1
ATOM 668 N N . ASP A 1 83 ? -21.031 -5.501 19.957 1.00 98.62 83 ASP A N 1
ATOM 669 C CA . ASP A 1 83 ? -21.827 -5.120 18.788 1.00 98.62 83 ASP A CA 1
ATOM 670 C C . ASP A 1 83 ? -21.358 -3.786 18.201 1.00 98.62 83 ASP A C 1
ATOM 672 O O . ASP A 1 83 ? -21.107 -3.684 16.998 1.00 98.62 83 ASP A O 1
ATOM 676 N N . ALA A 1 84 ? -21.150 -2.785 19.058 1.00 98.44 84 ALA A N 1
ATOM 677 C CA . ALA A 1 84 ? -20.645 -1.481 18.647 1.00 98.44 84 ALA A CA 1
ATOM 678 C C . ALA A 1 84 ? -19.209 -1.565 18.100 1.00 98.44 84 ALA A C 1
ATOM 680 O O . ALA A 1 84 ? -18.887 -0.902 17.108 1.00 98.44 84 ALA A O 1
ATOM 681 N N . ALA A 1 85 ? -18.363 -2.424 18.683 1.00 98.81 85 ALA A N 1
ATOM 682 C CA . ALA A 1 85 ? -17.016 -2.667 18.177 1.00 98.81 85 ALA A CA 1
ATOM 683 C C . ALA A 1 85 ? -17.043 -3.292 16.772 1.00 98.81 85 ALA A C 1
ATOM 685 O O . ALA A 1 85 ? -16.404 -2.778 15.849 1.00 98.81 85 ALA A O 1
ATOM 686 N N . PHE A 1 86 ? -17.840 -4.347 16.568 1.00 98.75 86 PHE A N 1
ATOM 687 C CA . PHE A 1 86 ? -17.943 -5.026 15.275 1.00 98.75 86 PHE A CA 1
ATOM 688 C C . PHE A 1 86 ? -18.549 -4.148 14.181 1.00 98.75 86 PHE A C 1
ATOM 690 O O . PHE A 1 86 ? -18.118 -4.256 13.032 1.00 98.75 86 PHE A O 1
ATOM 697 N N . VAL A 1 87 ? -19.468 -3.231 14.507 1.00 97.88 87 VAL A N 1
ATOM 698 C CA . VAL A 1 87 ? -19.945 -2.223 13.542 1.00 97.88 87 VAL A CA 1
ATOM 699 C C . VAL A 1 87 ? -18.768 -1.447 12.947 1.00 97.88 87 VAL A C 1
ATOM 701 O O . VAL A 1 87 ? -18.701 -1.277 11.727 1.00 97.88 87 VAL A O 1
ATOM 704 N N . GLN A 1 88 ? -17.812 -1.013 13.773 1.00 98.06 88 GLN A N 1
ATOM 705 C CA . GLN A 1 88 ? -16.650 -0.269 13.285 1.00 98.06 88 GLN A CA 1
ATOM 706 C C . GLN A 1 88 ? -15.650 -1.171 12.554 1.00 98.06 88 GLN A C 1
ATOM 708 O O . GLN A 1 88 ? -15.212 -0.810 11.459 1.00 98.06 88 GLN A O 1
ATOM 713 N N . LEU A 1 89 ? -15.345 -2.359 13.092 1.00 98.56 89 LEU A N 1
ATOM 714 C CA . LEU A 1 89 ? -14.406 -3.304 12.473 1.00 98.56 89 LEU A CA 1
ATOM 715 C C . LEU A 1 89 ? -14.871 -3.748 11.079 1.00 98.56 89 LEU A C 1
ATOM 717 O O . LEU A 1 89 ? -14.100 -3.697 10.122 1.00 98.56 89 LEU A O 1
ATOM 721 N N . PHE A 1 90 ? -16.147 -4.104 10.909 1.00 98.12 90 PHE A N 1
ATOM 722 C CA . PHE A 1 90 ? -16.668 -4.457 9.586 1.00 98.12 90 PHE A CA 1
ATOM 723 C C . PHE A 1 90 ? -16.717 -3.262 8.637 1.00 98.12 90 PHE A C 1
ATOM 725 O O . PHE A 1 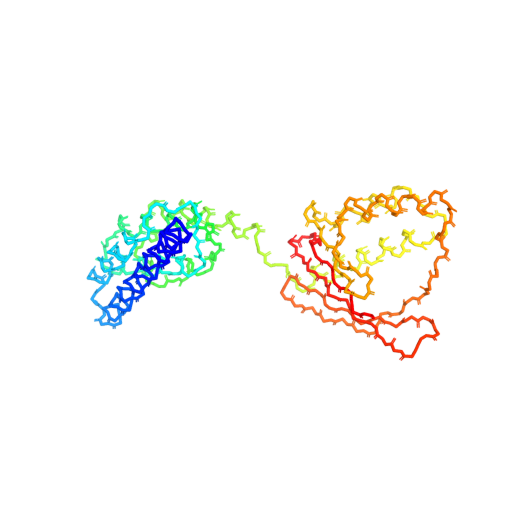90 ? -16.509 -3.435 7.433 1.00 98.12 90 PHE A O 1
ATOM 732 N N . LYS A 1 91 ? -16.964 -2.050 9.148 1.00 95.62 91 LYS A N 1
ATOM 733 C CA . LYS A 1 91 ? -16.955 -0.839 8.323 1.00 95.62 91 LYS A CA 1
ATOM 734 C C . LYS A 1 91 ? -15.565 -0.586 7.739 1.00 95.62 91 LYS A C 1
ATOM 736 O O . LYS A 1 91 ? -15.461 -0.353 6.533 1.00 95.62 91 LYS A O 1
ATOM 741 N N . ILE A 1 92 ? -14.507 -0.677 8.548 1.00 96.88 92 ILE A N 1
ATOM 742 C CA . ILE A 1 92 ? -13.133 -0.503 8.053 1.00 96.88 92 ILE A CA 1
ATOM 743 C C . ILE A 1 92 ? -12.674 -1.686 7.195 1.00 96.88 92 ILE A C 1
ATOM 745 O O . ILE A 1 92 ? -12.038 -1.461 6.171 1.00 96.88 92 ILE A O 1
ATOM 749 N N . ALA A 1 93 ? -13.061 -2.922 7.523 1.00 97.00 93 ALA A N 1
ATOM 750 C CA . ALA A 1 93 ? -12.673 -4.100 6.748 1.00 97.00 93 ALA A CA 1
ATOM 751 C C . ALA A 1 93 ? -13.320 -4.120 5.351 1.00 97.00 93 ALA A C 1
ATOM 753 O O . ALA A 1 93 ? -12.644 -4.355 4.353 1.00 97.00 93 ALA A O 1
ATOM 754 N N . ARG A 1 94 ? -14.627 -3.836 5.254 1.00 94.50 94 ARG A N 1
ATOM 755 C CA . ARG A 1 94 ? -15.383 -3.941 3.992 1.00 94.50 94 ARG A CA 1
ATOM 756 C C . ARG A 1 94 ? -15.359 -2.662 3.158 1.00 94.50 94 ARG A C 1
ATOM 758 O O . ARG A 1 94 ? -15.218 -2.738 1.942 1.00 94.50 94 ARG A O 1
ATOM 765 N N . SER A 1 95 ? -15.538 -1.497 3.784 1.00 92.38 95 SER A N 1
ATOM 766 C CA . SER A 1 95 ? -15.596 -0.210 3.070 1.00 92.38 95 SER A CA 1
ATOM 767 C C . SER A 1 95 ? -14.249 0.506 3.062 1.00 92.38 95 SER A C 1
ATOM 769 O O . SER A 1 95 ? -13.859 1.051 2.036 1.00 92.38 95 SER A O 1
ATOM 771 N N . GLY A 1 96 ? -13.539 0.492 4.193 1.00 92.56 96 GLY A N 1
ATOM 772 C CA . GLY A 1 96 ? -12.226 1.131 4.318 1.00 92.56 96 GLY A CA 1
ATOM 773 C C . GLY A 1 96 ? -11.082 0.342 3.681 1.00 92.56 96 GLY A C 1
ATOM 774 O O . GLY A 1 96 ? -10.017 0.907 3.478 1.00 92.56 96 GLY A O 1
ATOM 775 N N . LYS A 1 97 ? -11.289 -0.943 3.351 1.00 93.19 97 LYS A N 1
ATOM 776 C CA . LYS A 1 97 ? -10.228 -1.858 2.889 1.00 93.19 97 LYS A CA 1
ATOM 777 C C . LYS A 1 97 ? -9.033 -1.886 3.848 1.00 93.19 97 LYS A C 1
ATOM 779 O O . LYS A 1 97 ? -7.879 -1.932 3.431 1.00 93.19 97 LYS A O 1
ATOM 784 N N . PHE A 1 98 ? -9.317 -1.834 5.147 1.00 95.81 98 PHE A N 1
ATOM 785 C CA . PHE A 1 98 ? -8.291 -1.968 6.168 1.00 95.81 98 PHE A CA 1
ATOM 786 C C . PHE A 1 98 ? -7.572 -3.311 6.013 1.00 95.81 98 PHE A C 1
ATOM 788 O O . PHE A 1 98 ? -8.209 -4.361 5.928 1.00 95.81 98 PHE A O 1
ATOM 795 N N . SER A 1 99 ? -6.244 -3.255 5.968 1.00 94.75 99 SER A N 1
ATOM 796 C CA . SER A 1 99 ? -5.391 -4.384 5.600 1.00 94.75 99 SER A CA 1
ATOM 797 C C . SER A 1 99 ? -4.317 -4.702 6.637 1.00 94.75 99 SER A C 1
ATOM 799 O O . SER A 1 99 ? -3.517 -5.605 6.407 1.00 94.75 99 SER A O 1
ATOM 801 N N . ASP A 1 100 ? -4.229 -3.960 7.746 1.00 94.75 100 ASP A N 1
ATOM 802 C CA . ASP A 1 100 ? -3.236 -4.244 8.787 1.00 94.75 100 ASP A CA 1
ATOM 803 C C . ASP A 1 100 ? -3.722 -5.387 9.687 1.00 94.75 100 ASP A C 1
ATOM 805 O O . ASP A 1 100 ? -4.230 -5.208 10.796 1.00 94.75 100 ASP A O 1
ATOM 809 N N . HIS A 1 101 ? -3.591 -6.604 9.155 1.00 94.56 101 HIS A N 1
ATOM 810 C CA . HIS A 1 101 ? -3.959 -7.829 9.853 1.00 94.56 101 HIS A CA 1
ATOM 811 C C . HIS A 1 101 ? -3.192 -7.982 11.173 1.00 94.56 101 HIS A C 1
ATOM 813 O O . HIS A 1 101 ? -3.761 -8.440 12.159 1.00 94.56 101 HIS A O 1
ATOM 819 N N . ASN A 1 102 ? -1.924 -7.559 11.218 1.00 93.75 102 ASN A N 1
ATOM 820 C CA . ASN A 1 102 ? -1.106 -7.667 12.423 1.00 93.75 102 ASN A CA 1
ATOM 821 C C . ASN A 1 102 ? -1.614 -6.747 13.531 1.00 93.75 102 ASN A C 1
ATOM 823 O O . ASN A 1 102 ? -1.697 -7.196 14.676 1.00 93.75 102 ASN A O 1
ATOM 827 N N . GLN A 1 103 ? -1.973 -5.501 13.199 1.00 95.81 103 GLN A N 1
ATOM 828 C CA . GLN A 1 103 ? -2.609 -4.587 14.143 1.00 95.81 103 GLN A CA 1
ATOM 829 C C . GLN A 1 103 ? -3.910 -5.200 14.673 1.00 95.81 103 GLN A C 1
ATOM 831 O O . GLN A 1 103 ? -4.065 -5.317 15.883 1.00 95.81 103 GLN A O 1
ATOM 836 N N . LEU A 1 104 ? -4.798 -5.687 13.797 1.00 97.81 104 LEU A N 1
ATOM 837 C CA . LEU A 1 104 ? -6.065 -6.293 14.221 1.00 97.81 104 LEU A CA 1
ATOM 838 C C . LEU A 1 104 ? -5.873 -7.474 15.182 1.00 97.81 104 LEU A C 1
ATOM 840 O O . LEU A 1 104 ? -6.542 -7.537 16.206 1.00 97.81 104 LEU A O 1
ATOM 844 N N . THR A 1 105 ? -4.978 -8.415 14.871 1.00 96.56 105 THR A N 1
ATOM 845 C CA . THR A 1 105 ? -4.854 -9.664 15.645 1.00 96.56 105 THR A CA 1
ATOM 846 C C . THR A 1 105 ? -3.928 -9.577 16.854 1.00 96.56 105 THR A C 1
ATOM 848 O O . THR A 1 105 ? -3.862 -10.531 17.635 1.00 96.56 105 THR A O 1
ATOM 851 N N . SER A 1 106 ? -3.197 -8.473 17.016 1.00 96.75 106 SER A N 1
ATOM 852 C CA . SER A 1 106 ? -2.239 -8.289 18.118 1.00 96.75 106 SER A CA 1
ATOM 853 C C . SER A 1 106 ? -2.644 -7.188 19.095 1.00 96.75 106 SER A C 1
ATOM 855 O O . SER A 1 106 ? -2.049 -7.100 20.171 1.00 96.75 106 SER A O 1
ATOM 857 N N . ASP A 1 107 ? -3.631 -6.357 18.745 1.00 97.50 107 ASP A N 1
ATOM 858 C CA . ASP A 1 107 ? -4.112 -5.289 19.616 1.00 97.50 107 ASP A CA 1
ATOM 859 C C . ASP A 1 107 ? -4.787 -5.868 20.870 1.00 97.50 107 ASP A C 1
ATOM 861 O O . ASP A 1 107 ? -5.763 -6.622 20.810 1.00 97.50 107 ASP A O 1
ATOM 865 N N . ASN A 1 108 ? -4.242 -5.523 22.039 1.00 97.81 108 ASN A N 1
ATOM 866 C CA . ASN A 1 108 ? -4.724 -6.040 23.315 1.00 97.81 108 ASN A CA 1
ATOM 867 C C . ASN A 1 108 ? -6.133 -5.548 23.655 1.00 97.81 108 ASN A C 1
ATOM 869 O O . ASN A 1 108 ? -6.842 -6.241 24.390 1.00 97.81 108 ASN A O 1
ATOM 873 N N . ASP A 1 109 ? -6.542 -4.402 23.118 1.00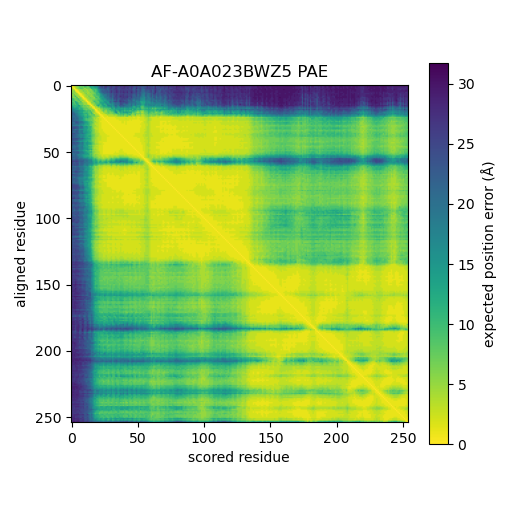 98.50 109 ASP A N 1
ATOM 874 C CA . ASP A 1 109 ? -7.830 -3.786 23.413 1.00 98.50 109 ASP A CA 1
ATOM 875 C C . ASP A 1 109 ? -8.980 -4.584 22.779 1.00 98.50 109 ASP A C 1
ATOM 877 O O . ASP A 1 109 ? -10.095 -4.619 23.302 1.00 98.50 109 ASP A O 1
ATOM 881 N N . LEU A 1 110 ? -8.681 -5.343 21.719 1.00 98.56 110 LEU A N 1
ATOM 882 C CA . LEU A 1 110 ? -9.630 -6.201 21.012 1.00 98.56 110 LEU A CA 1
ATOM 883 C C . LEU A 1 110 ? -9.703 -7.633 21.560 1.00 98.56 110 LEU A C 1
ATOM 885 O O . LEU A 1 110 ? -10.587 -8.385 21.151 1.00 98.56 110 LEU A O 1
ATOM 889 N N . LYS A 1 111 ? -8.847 -8.025 22.517 1.00 97.94 111 LYS A N 1
ATOM 890 C CA . LYS A 1 111 ? -8.785 -9.407 23.047 1.00 97.94 111 LYS A CA 1
ATOM 891 C C . LYS A 1 111 ? -10.128 -9.956 23.517 1.00 97.94 111 LYS A C 1
ATOM 893 O O . LYS A 1 111 ? -10.390 -11.148 23.379 1.00 97.94 111 LYS A O 1
ATOM 898 N N . PHE A 1 112 ? -10.977 -9.095 24.078 1.00 97.12 112 PHE A N 1
ATOM 899 C CA . PHE A 1 112 ? -12.315 -9.479 24.528 1.00 97.12 112 PHE A CA 1
ATOM 900 C C . PHE A 1 112 ? -13.187 -10.043 23.392 1.00 97.12 112 PHE A C 1
ATOM 902 O O . PHE A 1 112 ? -14.036 -10.892 23.646 1.00 97.12 112 PHE A O 1
ATOM 909 N N . LEU A 1 113 ? -12.945 -9.626 22.147 1.00 98.56 113 LEU A N 1
ATOM 910 C CA . LEU A 1 113 ? -13.718 -10.031 20.976 1.00 98.56 113 LEU A CA 1
ATOM 911 C C . LEU A 1 113 ? -13.286 -11.381 20.391 1.00 98.56 113 LEU A C 1
ATOM 913 O O . LEU A 1 113 ? -14.023 -11.936 19.590 1.00 98.56 113 LEU A O 1
ATOM 917 N N . TYR A 1 114 ? -12.132 -11.941 20.775 1.00 98.00 114 TYR A N 1
ATOM 918 C CA . TYR A 1 114 ? -11.521 -13.078 20.057 1.00 98.00 114 TYR A CA 1
ATOM 919 C C . TYR A 1 114 ? -12.366 -14.358 20.073 1.00 98.00 114 TYR A C 1
ATOM 921 O O . TYR A 1 114 ? -12.196 -15.226 19.219 1.00 98.00 114 TYR A O 1
ATOM 929 N N . THR A 1 115 ? -13.255 -14.487 21.058 1.00 97.25 115 THR A N 1
ATOM 930 C CA . THR A 1 115 ? -14.160 -15.636 21.201 1.00 97.25 115 THR A CA 1
ATOM 931 C C . THR A 1 115 ? -15.507 -15.434 20.504 1.00 97.25 115 THR A C 1
ATOM 933 O O . THR A 1 115 ? -16.269 -16.389 20.373 1.00 97.25 115 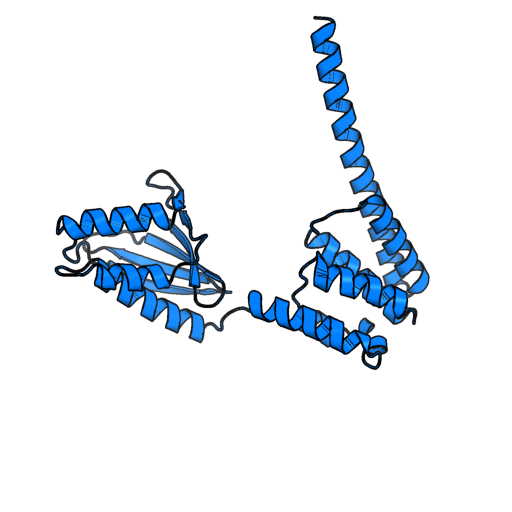THR A O 1
ATOM 936 N N . ASP A 1 116 ? -15.802 -14.219 20.031 1.00 98.56 116 ASP A N 1
ATOM 937 C CA . ASP A 1 116 ? -17.018 -13.923 19.275 1.00 98.56 116 ASP A CA 1
ATOM 938 C C . ASP A 1 116 ? -16.900 -14.495 17.847 1.00 98.56 116 ASP A C 1
ATOM 940 O O . ASP A 1 116 ? -15.887 -14.266 17.181 1.00 98.56 116 ASP A O 1
ATOM 944 N N . PRO A 1 117 ? -17.913 -15.208 17.317 1.00 97.75 117 PRO A N 1
ATOM 945 C CA . PRO A 1 117 ? -17.863 -15.774 15.966 1.00 97.75 117 PRO A CA 1
ATOM 946 C C . PRO A 1 117 ? -17.570 -14.751 14.856 1.00 97.75 117 PRO A C 1
ATOM 948 O O . PRO A 1 117 ? -16.928 -15.091 13.859 1.00 97.75 117 PRO A O 1
ATOM 951 N N . ARG A 1 118 ? -17.991 -13.490 15.034 1.00 98.69 118 ARG A N 1
ATOM 952 C CA . ARG A 1 118 ? -17.744 -12.392 14.082 1.00 98.69 118 ARG A CA 1
ATOM 953 C C . ARG A 1 118 ? -16.271 -12.009 14.000 1.00 98.69 118 ARG A C 1
ATOM 955 O O . ARG A 1 118 ? -15.853 -11.439 12.993 1.00 98.69 118 ARG A O 1
ATOM 962 N N . TRP A 1 119 ? -15.477 -12.341 15.021 1.00 98.62 119 TRP A N 1
ATOM 963 C CA . TRP A 1 119 ? -14.035 -12.113 15.021 1.00 98.62 119 TRP A CA 1
ATOM 964 C C . TRP A 1 119 ? -13.367 -12.816 13.849 1.00 98.62 119 TRP A C 1
ATOM 966 O O . TRP A 1 119 ? -12.680 -12.172 13.061 1.00 98.62 119 TRP A O 1
ATOM 976 N N . LYS A 1 120 ? -13.654 -14.113 13.680 1.00 98.12 120 LYS A N 1
ATOM 977 C CA . LYS A 1 120 ? -13.107 -14.894 12.570 1.00 98.12 120 LYS A CA 1
ATOM 978 C C . LYS A 1 120 ? -13.482 -14.277 11.223 1.00 98.12 120 LYS A C 1
ATOM 980 O O . LYS A 1 120 ? -12.642 -14.167 10.336 1.00 98.12 120 LYS A O 1
ATOM 985 N N . GLU A 1 121 ? -14.736 -13.856 11.079 1.00 98.31 121 GLU A N 1
ATOM 986 C CA . GLU A 1 121 ? -15.214 -13.245 9.842 1.00 98.31 121 GLU A CA 1
ATOM 987 C C . GLU A 1 121 ? -14.448 -11.957 9.510 1.00 98.31 121 GLU A C 1
ATOM 989 O O . GLU A 1 121 ? -13.959 -11.802 8.390 1.00 98.31 121 GLU A O 1
ATOM 994 N N . VAL A 1 122 ? -14.304 -11.035 10.468 1.00 98.56 122 VAL A N 1
ATOM 995 C CA . VAL A 1 122 ? -13.614 -9.769 10.195 1.00 98.56 122 VAL A CA 1
ATOM 996 C C . VAL A 1 122 ? -12.115 -9.966 9.964 1.00 98.56 122 VAL A C 1
ATOM 998 O O . VAL A 1 122 ? -11.561 -9.328 9.067 1.00 98.56 122 VAL A O 1
ATOM 1001 N N . THR A 1 123 ? -11.466 -10.890 10.683 1.00 98.25 123 THR A N 1
ATOM 1002 C CA . THR A 1 123 ? -10.051 -11.214 10.452 1.00 98.25 123 THR A CA 1
ATOM 1003 C C . THR A 1 123 ? -9.830 -11.854 9.088 1.00 98.25 123 THR A C 1
ATOM 1005 O O . THR A 1 123 ? -8.861 -11.505 8.421 1.00 98.25 123 THR A O 1
ATOM 1008 N N . ASP A 1 124 ? -10.743 -12.714 8.622 1.00 97.81 124 ASP A N 1
ATOM 1009 C CA . ASP A 1 124 ? -10.654 -13.316 7.288 1.00 97.81 124 ASP A CA 1
ATOM 1010 C C . ASP A 1 124 ? -10.774 -12.242 6.188 1.00 97.81 124 ASP A C 1
ATOM 1012 O O . ASP A 1 124 ? -10.005 -12.252 5.226 1.00 97.81 124 ASP A O 1
ATOM 1016 N N . ILE A 1 125 ? -11.680 -11.264 6.343 1.00 97.94 125 ILE A N 1
ATOM 1017 C CA . ILE A 1 125 ? -11.809 -10.138 5.398 1.00 97.94 125 ILE A CA 1
ATOM 1018 C C . ILE A 1 125 ? -10.510 -9.321 5.350 1.00 97.94 125 ILE A C 1
ATOM 1020 O O . ILE A 1 125 ? -9.999 -9.033 4.264 1.00 97.94 125 ILE A O 1
ATOM 1024 N N . VAL A 1 126 ? -9.957 -8.970 6.514 1.00 97.75 126 VAL A N 1
ATOM 1025 C CA . VAL A 1 126 ? -8.719 -8.180 6.607 1.00 97.75 126 VAL A CA 1
ATOM 1026 C C . VAL A 1 126 ? -7.511 -8.972 6.105 1.00 97.75 126 VAL A C 1
ATOM 1028 O O . VAL A 1 126 ? -6.651 -8.395 5.447 1.00 97.75 126 VAL A O 1
ATOM 1031 N N . ALA A 1 127 ? -7.454 -10.290 6.319 1.00 95.56 127 ALA A N 1
ATOM 1032 C CA . ALA A 1 127 ? -6.409 -11.155 5.771 1.00 95.56 127 ALA A CA 1
ATOM 1033 C C . ALA A 1 127 ? -6.443 -11.185 4.235 1.00 95.56 127 ALA A C 1
ATOM 1035 O O . ALA A 1 127 ? -5.404 -11.061 3.587 1.00 95.56 127 ALA A O 1
ATOM 1036 N N . VAL A 1 128 ? -7.633 -11.287 3.633 1.00 94.56 128 VAL A N 1
ATOM 1037 C CA . VAL A 1 128 ? -7.798 -11.220 2.171 1.00 94.56 128 VAL A CA 1
ATOM 1038 C C . VAL A 1 128 ? -7.332 -9.871 1.620 1.00 94.56 128 VAL A C 1
ATOM 1040 O O . VAL A 1 128 ? -6.707 -9.827 0.559 1.00 94.56 128 VAL A O 1
ATOM 1043 N N . GLU A 1 129 ? -7.618 -8.769 2.315 1.00 93.50 129 GLU A N 1
ATOM 1044 C CA . GLU A 1 129 ? -7.150 -7.443 1.903 1.00 93.50 129 GLU A CA 1
ATOM 1045 C C . GLU A 1 129 ? -5.638 -7.279 2.110 1.00 93.50 129 GLU A C 1
ATOM 1047 O O . GLU A 1 129 ? -4.945 -6.806 1.209 1.00 93.50 129 GLU A O 1
ATOM 1052 N N . TYR A 1 130 ? -5.095 -7.770 3.227 1.00 91.88 130 TYR A N 1
ATOM 1053 C CA . TYR A 1 130 ? -3.656 -7.836 3.476 1.00 91.88 130 TYR A CA 1
ATOM 1054 C C . TYR A 1 130 ? -2.936 -8.570 2.347 1.00 91.88 130 TYR A C 1
ATOM 1056 O O . TYR A 1 130 ? -1.980 -8.049 1.787 1.00 91.88 130 TYR A O 1
ATOM 1064 N N . GLU A 1 131 ? -3.437 -9.721 1.903 1.00 88.56 131 GLU A N 1
ATOM 1065 C CA . GLU A 1 131 ? -2.867 -10.474 0.782 1.00 88.56 131 GLU A CA 1
ATOM 1066 C C . GLU A 1 131 ? -2.837 -9.693 -0.545 1.00 88.56 131 GLU A C 1
ATOM 1068 O O . GLU A 1 131 ? -2.059 -10.018 -1.451 1.00 88.56 131 GLU A O 1
ATOM 1073 N N . LYS A 1 132 ? -3.652 -8.641 -0.701 1.00 84.38 132 LYS A N 1
ATOM 1074 C CA . LYS A 1 132 ? -3.604 -7.745 -1.869 1.00 84.38 132 LYS A CA 1
ATOM 1075 C C . LYS A 1 132 ? -2.463 -6.738 -1.790 1.00 84.38 132 LYS A C 1
ATOM 1077 O O . LYS A 1 132 ? -1.903 -6.405 -2.835 1.00 84.38 132 LYS A O 1
ATOM 1082 N N . VAL A 1 133 ? -2.105 -6.297 -0.587 1.00 84.94 133 VAL A N 1
ATOM 1083 C CA . VAL A 1 133 ? -1.156 -5.195 -0.361 1.00 84.94 133 VAL A CA 1
ATOM 1084 C C . VAL A 1 133 ? 0.133 -5.619 0.342 1.00 84.94 133 VAL A C 1
ATOM 1086 O O . VAL A 1 133 ? 1.045 -4.801 0.477 1.00 84.94 133 VAL A O 1
ATOM 1089 N N . LYS A 1 134 ? 0.232 -6.882 0.777 1.00 86.44 134 LYS A N 1
ATOM 1090 C CA . LYS A 1 134 ? 1.344 -7.364 1.591 1.00 86.44 134 LYS A CA 1
ATOM 1091 C C . LYS A 1 134 ? 2.674 -7.088 0.892 1.00 86.44 134 LYS A C 1
ATOM 1093 O O . LYS A 1 134 ? 2.821 -7.398 -0.299 1.00 86.44 134 LYS A O 1
ATOM 1098 N N . PRO A 1 135 ? 3.649 -6.505 1.603 1.00 86.31 135 PRO A N 1
ATOM 1099 C CA . PRO A 1 135 ? 4.939 -6.234 1.010 1.00 86.31 135 PRO A CA 1
ATOM 1100 C C . PRO A 1 135 ? 5.680 -7.506 0.621 1.00 86.31 135 PRO A C 1
ATOM 1102 O O . PRO A 1 135 ? 5.622 -8.524 1.311 1.00 86.31 135 PRO A O 1
ATOM 1105 N N . LEU A 1 136 ? 6.426 -7.431 -0.475 1.00 88.88 136 LEU A N 1
ATOM 1106 C CA . LEU A 1 136 ? 7.398 -8.459 -0.810 1.00 88.88 136 LEU A CA 1
ATOM 1107 C C . LEU A 1 136 ? 8.626 -8.362 0.099 1.00 88.88 136 LEU A C 1
ATOM 1109 O O . LEU A 1 136 ? 9.060 -7.268 0.468 1.00 88.88 136 LEU A O 1
ATOM 1113 N N . SER A 1 137 ? 9.238 -9.511 0.397 1.00 91.94 137 SER A N 1
ATOM 1114 C CA . SER A 1 137 ? 10.553 -9.531 1.040 1.00 91.94 137 SER A CA 1
ATOM 1115 C C . SER A 1 137 ? 11.614 -8.893 0.138 1.00 91.94 137 SER A C 1
ATOM 1117 O O . SER A 1 137 ? 11.482 -8.859 -1.092 1.00 91.94 137 SER A O 1
ATOM 1119 N N . LYS A 1 138 ? 12.712 -8.418 0.739 1.00 94.25 138 LYS A N 1
ATOM 1120 C CA . LYS A 1 138 ? 13.837 -7.840 -0.014 1.00 94.25 138 LYS A CA 1
ATOM 1121 C C . LYS A 1 138 ? 14.411 -8.846 -1.017 1.00 94.25 138 LYS A C 1
ATOM 1123 O O . LYS A 1 138 ? 14.793 -8.471 -2.123 1.00 94.25 138 LYS A O 1
ATOM 1128 N N . GLU A 1 139 ? 14.437 -10.124 -0.659 1.00 94.69 139 GLU A N 1
ATOM 1129 C CA . GLU A 1 139 ? 14.921 -11.229 -1.485 1.00 94.69 139 GLU A CA 1
ATOM 1130 C C . GLU A 1 139 ? 13.987 -11.477 -2.675 1.00 94.69 139 GLU A C 1
ATOM 1132 O O . GLU A 1 139 ? 14.455 -11.633 -3.807 1.00 94.69 139 GLU A O 1
ATOM 1137 N N . ALA A 1 140 ? 12.670 -11.447 -2.446 1.00 94.19 140 ALA A N 1
ATOM 1138 C CA . ALA A 1 140 ? 11.676 -11.567 -3.507 1.00 94.19 140 ALA A CA 1
ATOM 1139 C C . ALA A 1 140 ? 11.774 -10.394 -4.494 1.00 94.19 140 ALA A C 1
ATOM 1141 O O . ALA A 1 140 ? 11.839 -10.622 -5.704 1.00 94.19 140 ALA A O 1
ATOM 1142 N N . LEU A 1 141 ? 11.891 -9.157 -3.993 1.00 95.81 141 LEU A N 1
ATOM 1143 C CA . LEU A 1 141 ? 12.085 -7.962 -4.823 1.00 95.81 141 LEU A CA 1
ATOM 1144 C C . LEU A 1 141 ? 13.354 -8.057 -5.678 1.00 95.81 141 LEU A C 1
ATOM 1146 O O . LEU A 1 141 ? 13.296 -7.842 -6.888 1.00 95.81 141 LEU A O 1
ATOM 1150 N N . LYS A 1 142 ? 14.491 -8.454 -5.089 1.00 96.06 142 LYS A N 1
ATOM 1151 C CA . LYS A 1 142 ? 15.747 -8.671 -5.833 1.00 96.06 142 LYS A CA 1
ATOM 1152 C C . LYS A 1 142 ? 15.592 -9.730 -6.926 1.00 96.06 142 LYS A C 1
ATOM 1154 O O . LYS A 1 142 ? 16.102 -9.549 -8.033 1.00 96.06 142 LYS A O 1
ATOM 1159 N N . SER A 1 143 ? 14.888 -10.824 -6.632 1.00 96.81 143 SER A N 1
ATOM 1160 C CA . SER A 1 143 ? 14.632 -11.905 -7.590 1.00 96.81 143 SER A CA 1
ATOM 1161 C C . SER A 1 143 ? 13.790 -11.430 -8.779 1.00 96.81 143 SER A C 1
ATOM 1163 O O . SER A 1 143 ? 14.168 -11.652 -9.932 1.00 96.81 143 SER A O 1
ATOM 1165 N N . ILE A 1 144 ? 12.691 -10.715 -8.521 1.00 96.75 144 ILE A N 1
ATOM 1166 C CA . ILE A 1 144 ? 11.830 -10.148 -9.569 1.00 96.75 144 ILE A CA 1
ATOM 1167 C C . ILE A 1 144 ? 12.598 -9.117 -10.391 1.00 96.75 144 ILE A C 1
ATOM 1169 O O . ILE A 1 144 ? 12.587 -9.191 -11.618 1.00 96.75 144 ILE A O 1
ATOM 1173 N N . PHE A 1 145 ? 13.331 -8.213 -9.740 1.00 97.50 145 PHE A N 1
ATOM 1174 C 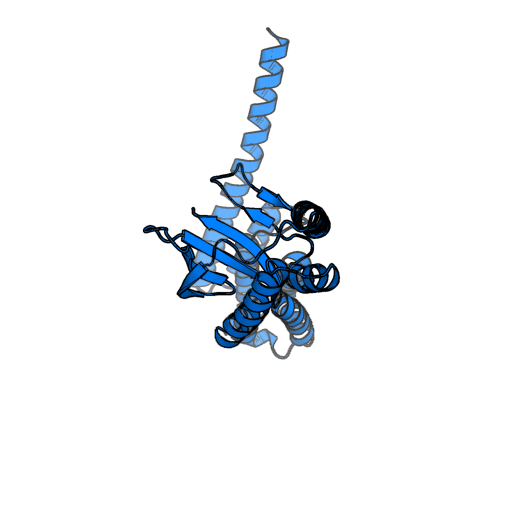CA . PHE A 1 145 ? 14.136 -7.211 -10.429 1.00 97.50 145 PHE A CA 1
ATOM 1175 C C . PHE A 1 145 ? 15.194 -7.835 -11.340 1.00 97.50 145 PHE A C 1
ATOM 1177 O O . PHE A 1 145 ? 15.372 -7.382 -12.467 1.00 97.50 145 PHE A O 1
ATOM 1184 N N . LYS A 1 146 ? 15.859 -8.915 -10.911 1.00 97.38 146 LYS A N 1
ATOM 1185 C CA . LYS A 1 146 ? 16.807 -9.647 -11.763 1.00 97.38 146 LYS A CA 1
ATOM 1186 C C . LYS A 1 146 ? 16.126 -10.207 -13.016 1.00 97.38 146 LYS A C 1
ATOM 1188 O O . LYS A 1 146 ? 16.671 -10.075 -14.111 1.00 97.38 146 LYS A O 1
ATOM 1193 N N . LYS A 1 147 ? 14.938 -10.807 -12.875 1.00 98.19 147 LYS A N 1
ATOM 1194 C CA . LYS A 1 147 ? 14.158 -11.327 -14.013 1.00 98.19 147 LYS A CA 1
ATOM 1195 C C . LYS A 1 147 ? 13.724 -10.202 -14.956 1.00 98.19 147 LYS A C 1
ATOM 1197 O O . LYS A 1 147 ? 13.945 -10.310 -16.159 1.00 98.19 147 LYS A O 1
ATOM 1202 N N . TYR A 1 148 ? 13.194 -9.115 -14.398 1.00 97.88 148 TYR A N 1
ATOM 1203 C CA . TYR A 1 148 ? 12.823 -7.908 -15.130 1.00 97.88 148 TYR A CA 1
ATOM 1204 C C . TYR A 1 148 ? 14.010 -7.327 -15.908 1.00 97.88 148 TYR A C 1
ATOM 1206 O O . TYR A 1 148 ? 13.916 -7.130 -17.114 1.00 97.88 148 TYR A O 1
ATOM 1214 N N . LYS A 1 149 ? 15.159 -7.126 -15.251 1.00 95.94 149 LYS A N 1
ATOM 1215 C CA . LYS A 1 149 ? 16.384 -6.605 -15.873 1.00 95.94 149 LYS A CA 1
ATOM 1216 C C . LYS A 1 149 ? 16.826 -7.470 -17.052 1.00 95.94 149 LYS A C 1
ATOM 1218 O O . LYS A 1 149 ? 17.184 -6.935 -18.097 1.00 95.94 149 LYS A O 1
ATOM 1223 N N . ASN A 1 150 ? 16.779 -8.793 -16.904 1.00 96.12 150 ASN A N 1
ATOM 1224 C CA . ASN A 1 150 ? 17.128 -9.714 -17.983 1.00 96.12 150 ASN A CA 1
ATOM 1225 C C . ASN A 1 150 ? 16.145 -9.616 -19.161 1.00 96.12 150 ASN A C 1
ATOM 1227 O O . ASN A 1 150 ? 16.585 -9.598 -20.308 1.00 96.12 150 ASN A O 1
ATOM 1231 N N . ALA A 1 151 ? 14.837 -9.523 -18.889 1.00 97.69 151 ALA A N 1
ATOM 1232 C CA . ALA A 1 151 ? 13.812 -9.333 -19.916 1.00 97.69 151 ALA A CA 1
ATOM 1233 C C . ALA A 1 151 ? 13.996 -7.995 -20.650 1.00 97.69 151 ALA A C 1
ATOM 1235 O O . ALA A 1 151 ? 14.010 -7.959 -21.878 1.00 97.69 151 ALA A O 1
ATOM 1236 N N . TYR A 1 152 ? 14.241 -6.918 -19.899 1.00 95.44 152 TYR A N 1
ATOM 1237 C CA . TYR A 1 152 ? 14.531 -5.592 -20.436 1.00 95.44 152 TYR A CA 1
ATOM 1238 C C . TYR A 1 152 ? 15.741 -5.652 -21.373 1.00 95.44 152 TYR A C 1
ATOM 1240 O O . TYR A 1 152 ? 15.635 -5.353 -22.557 1.00 95.44 152 TYR A O 1
ATOM 1248 N N . GLN A 1 153 ? 16.878 -6.160 -20.890 1.00 93.75 153 GLN A N 1
ATOM 1249 C CA . GLN A 1 153 ? 18.087 -6.311 -21.703 1.00 93.75 153 GLN A CA 1
ATOM 1250 C C . GLN A 1 153 ? 17.879 -7.202 -22.933 1.00 93.75 153 GLN A C 1
ATOM 1252 O O . GLN A 1 153 ? 18.544 -7.001 -23.943 1.00 93.75 153 GLN A O 1
ATOM 1257 N N . LYS A 1 154 ? 16.995 -8.204 -22.867 1.00 95.62 154 LYS A N 1
ATOM 1258 C CA . LYS A 1 154 ? 16.683 -9.070 -24.007 1.00 95.62 154 LYS A CA 1
ATOM 1259 C C . LYS A 1 154 ? 15.917 -8.321 -25.098 1.00 95.62 154 LYS A C 1
ATOM 1261 O O . LYS A 1 154 ? 16.263 -8.494 -26.263 1.00 95.62 154 LYS A O 1
ATOM 1266 N N . VAL A 1 155 ? 14.947 -7.477 -24.743 1.00 96.25 155 VAL A N 1
ATOM 1267 C CA . VAL A 1 155 ? 14.162 -6.685 -25.709 1.00 96.25 155 VAL A CA 1
ATOM 1268 C C . VAL A 1 155 ? 15.041 -5.727 -26.514 1.00 96.25 155 VAL A C 1
ATOM 1270 O O . VAL A 1 155 ? 14.881 -5.633 -27.728 1.00 96.25 155 VAL A O 1
ATOM 1273 N N . PHE A 1 156 ? 16.008 -5.071 -25.873 1.00 92.81 156 PHE A N 1
ATOM 1274 C CA . PHE A 1 156 ? 16.861 -4.072 -26.531 1.00 92.81 156 PHE A CA 1
ATOM 1275 C C . PHE A 1 156 ? 18.083 -4.660 -27.259 1.00 92.81 156 PHE A C 1
ATOM 1277 O O . PHE A 1 156 ? 18.928 -3.911 -27.745 1.00 92.81 156 PHE A O 1
ATOM 1284 N N . LYS A 1 157 ? 18.192 -5.990 -27.377 1.00 93.12 157 LYS A N 1
ATOM 1285 C CA . LYS A 1 157 ? 19.234 -6.656 -28.176 1.00 93.12 157 LYS A CA 1
ATOM 1286 C C . LYS A 1 157 ? 18.826 -6.809 -29.636 1.00 93.12 157 LYS A C 1
ATOM 1288 O O . LYS A 1 157 ? 17.654 -6.996 -29.952 1.00 93.12 157 LYS A O 1
ATOM 1293 N N . LYS A 1 158 ? 19.830 -6.862 -30.516 1.00 93.31 158 LYS A N 1
ATOM 1294 C CA . LYS A 1 158 ? 19.639 -7.236 -31.921 1.00 93.31 158 LYS A CA 1
ATOM 1295 C C . LYS A 1 158 ? 18.973 -8.609 -32.032 1.00 93.31 158 LYS A C 1
ATOM 1297 O O . LYS A 1 158 ? 19.410 -9.567 -31.395 1.00 93.31 158 LYS A O 1
ATOM 1302 N N . GLY A 1 159 ? 17.941 -8.695 -32.871 1.00 91.75 159 GLY A N 1
ATOM 1303 C CA . GLY A 1 159 ? 17.203 -9.936 -33.120 1.00 91.75 159 GLY A CA 1
ATOM 1304 C C . GLY A 1 159 ? 16.225 -10.331 -32.009 1.00 91.75 159 GLY A C 1
ATOM 1305 O O . GLY A 1 159 ? 15.860 -11.502 -31.921 1.00 91.75 159 GLY A O 1
ATOM 1306 N N . SER A 1 160 ? 15.820 -9.398 -31.144 1.00 96.12 160 SER A N 1
ATOM 1307 C CA . SER A 1 160 ? 14.681 -9.610 -30.249 1.00 96.12 160 SER A CA 1
ATOM 1308 C C . SER A 1 160 ? 13.372 -9.783 -31.030 1.00 96.12 160 SER A C 1
ATOM 1310 O O . SER A 1 160 ? 13.269 -9.469 -32.219 1.00 96.12 160 SER A O 1
ATOM 1312 N N . THR A 1 161 ? 12.368 -10.342 -30.364 1.00 97.31 161 THR A N 1
ATOM 1313 C CA . THR A 1 161 ? 11.085 -10.736 -30.954 1.00 97.31 161 THR A CA 1
ATOM 1314 C C . THR A 1 161 ? 9.915 -10.061 -30.246 1.00 97.31 161 THR A C 1
ATOM 1316 O O . THR A 1 161 ? 10.053 -9.537 -29.143 1.00 97.31 161 THR A O 1
ATOM 1319 N N . VAL A 1 162 ? 8.728 -10.104 -30.861 1.00 97.69 162 VAL A N 1
ATOM 1320 C CA . VAL A 1 162 ? 7.491 -9.631 -30.213 1.00 97.69 162 VAL A CA 1
ATOM 1321 C C . VAL A 1 162 ? 7.231 -10.397 -28.910 1.00 97.69 162 VAL A C 1
ATOM 1323 O O . VAL A 1 162 ? 6.881 -9.778 -27.915 1.00 97.69 162 VAL A O 1
ATOM 1326 N N . ALA A 1 163 ? 7.527 -11.700 -28.867 1.00 98.38 163 ALA A N 1
ATOM 1327 C CA . ALA A 1 163 ? 7.394 -12.503 -27.652 1.00 98.38 163 ALA A CA 1
ATOM 1328 C C . ALA A 1 1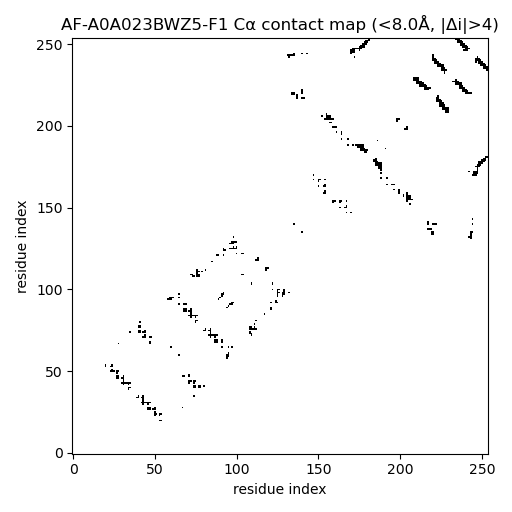63 ? 8.323 -12.033 -26.514 1.00 98.38 163 ALA A C 1
ATOM 1330 O O . ALA A 1 163 ? 7.940 -12.088 -25.346 1.00 98.38 163 ALA A O 1
ATOM 1331 N N . ASP A 1 164 ? 9.524 -11.528 -26.831 1.00 98.31 164 ASP A N 1
ATOM 1332 C CA . ASP A 1 164 ? 10.407 -10.922 -25.824 1.00 98.31 164 ASP A CA 1
ATOM 1333 C C . ASP A 1 164 ? 9.787 -9.639 -25.243 1.00 98.31 164 ASP A C 1
ATOM 1335 O O . ASP A 1 164 ? 9.888 -9.388 -24.039 1.00 98.31 164 ASP A O 1
ATOM 1339 N N . VAL A 1 165 ? 9.114 -8.842 -26.085 1.00 98.25 165 VAL A N 1
ATOM 1340 C CA . VAL A 1 165 ? 8.377 -7.643 -25.654 1.00 98.25 165 VAL A CA 1
ATOM 1341 C C . VAL A 1 165 ? 7.185 -8.038 -24.787 1.00 98.25 165 VAL A C 1
ATOM 1343 O O . VAL A 1 165 ? 7.034 -7.502 -23.693 1.00 98.25 165 VAL A O 1
ATOM 1346 N N . ASP A 1 166 ? 6.382 -9.014 -25.205 1.00 98.44 166 ASP A N 1
ATOM 1347 C CA . ASP A 1 166 ? 5.245 -9.510 -24.421 1.00 98.44 166 ASP A CA 1
ATOM 1348 C C . ASP A 1 166 ? 5.693 -10.001 -23.040 1.00 98.44 166 ASP A C 1
ATOM 1350 O O . ASP A 1 166 ? 5.077 -9.679 -22.019 1.00 98.44 166 ASP A O 1
ATOM 1354 N N . PHE A 1 167 ? 6.822 -10.712 -22.988 1.00 98.50 167 PHE A N 1
ATOM 1355 C CA . PHE A 1 167 ? 7.411 -11.163 -21.736 1.00 98.50 167 PHE A CA 1
ATOM 1356 C C . PHE A 1 167 ? 7.869 -9.997 -20.851 1.00 98.50 167 PHE A C 1
ATOM 1358 O O . PHE A 1 167 ? 7.535 -9.985 -19.665 1.00 98.50 167 PHE A O 1
ATOM 1365 N N . LEU A 1 168 ? 8.563 -8.987 -21.393 1.00 98.44 168 LEU A N 1
ATOM 1366 C CA . LEU A 1 168 ? 8.915 -7.770 -20.648 1.00 98.44 168 LEU A CA 1
ATOM 1367 C C . LEU A 1 168 ? 7.666 -7.074 -20.088 1.00 98.44 168 LEU A C 1
ATOM 1369 O O . LEU A 1 168 ? 7.618 -6.734 -18.907 1.00 98.44 168 LEU A O 1
ATOM 1373 N N . TYR A 1 169 ? 6.627 -6.911 -20.902 1.00 98.25 169 TYR A N 1
ATOM 1374 C CA . TYR A 1 169 ? 5.416 -6.203 -20.490 1.00 98.25 169 TYR A CA 1
ATOM 1375 C C . TYR A 1 169 ? 4.506 -7.014 -19.568 1.00 98.25 169 TYR A C 1
ATOM 1377 O O . TYR A 1 169 ? 3.585 -6.450 -18.966 1.00 98.25 169 TYR A O 1
ATOM 1385 N N . SER A 1 170 ? 4.779 -8.309 -19.401 1.00 97.94 170 SER A N 1
ATOM 1386 C CA . SER A 1 170 ? 4.157 -9.133 -18.367 1.00 97.94 170 SER A CA 1
ATOM 1387 C C . SER A 1 170 ? 4.596 -8.733 -16.954 1.00 97.94 170 SER A C 1
ATOM 1389 O O . SER A 1 170 ? 3.890 -9.053 -16.001 1.00 97.94 170 SER A O 1
ATOM 1391 N N . PHE A 1 171 ? 5.719 -8.019 -16.789 1.00 98.19 171 PHE A N 1
ATOM 1392 C CA . PHE A 1 171 ? 6.169 -7.519 -15.484 1.00 98.19 171 PHE A CA 1
ATOM 1393 C C . PHE A 1 171 ? 5.388 -6.294 -15.008 1.00 98.19 171 PHE A C 1
ATOM 1395 O O . PHE A 1 171 ? 5.463 -5.972 -13.827 1.00 98.19 171 PHE A O 1
ATOM 1402 N N . TYR A 1 172 ? 4.640 -5.624 -15.884 1.00 98.31 172 TYR A N 1
ATOM 1403 C CA . TYR A 1 172 ? 3.924 -4.397 -15.549 1.00 98.31 172 TYR A CA 1
ATOM 1404 C C . TYR A 1 172 ? 2.467 -4.660 -15.152 1.00 98.31 172 TYR A C 1
ATOM 1406 O O . TYR A 1 172 ? 1.822 -5.553 -15.707 1.00 98.31 172 TYR A O 1
ATOM 1414 N N . THR A 1 173 ? 1.927 -3.870 -14.221 1.00 97.06 173 THR A N 1
ATOM 1415 C CA . THR A 1 173 ? 0.479 -3.836 -13.962 1.00 97.06 173 THR A CA 1
ATOM 1416 C C . THR A 1 173 ? -0.268 -3.176 -15.125 1.00 97.06 173 THR A C 1
ATOM 1418 O O . THR A 1 173 ? 0.326 -2.511 -15.970 1.00 97.06 173 THR A O 1
ATOM 1421 N N . THR A 1 174 ? -1.588 -3.357 -15.203 1.00 95.19 174 THR A N 1
ATOM 1422 C CA . THR A 1 174 ? -2.413 -2.729 -16.253 1.00 95.19 174 THR A CA 1
ATOM 1423 C C . THR A 1 174 ? -2.423 -1.203 -16.158 1.00 95.19 174 THR A C 1
ATOM 1425 O O . THR A 1 174 ? -2.466 -0.537 -17.184 1.00 95.19 174 THR A O 1
ATOM 1428 N N . ASP A 1 175 ? -2.340 -0.672 -14.938 1.00 95.44 175 ASP A N 1
ATOM 1429 C CA . ASP A 1 175 ? -2.241 0.751 -14.594 1.00 95.44 175 ASP A CA 1
ATOM 1430 C C . ASP A 1 175 ? -0.786 1.248 -14.511 1.00 95.44 175 ASP A C 1
ATOM 1432 O O . ASP A 1 175 ? -0.516 2.229 -13.829 1.00 95.44 175 ASP A O 1
ATOM 1436 N N . PHE A 1 176 ? 0.166 0.557 -15.148 1.00 98.19 176 PHE A N 1
ATOM 1437 C CA . PHE A 1 176 ? 1.572 0.949 -15.098 1.00 98.19 176 PHE A CA 1
ATOM 1438 C C . PHE A 1 176 ? 1.826 2.317 -15.741 1.00 98.19 176 PHE A C 1
ATOM 1440 O O . PHE A 1 176 ? 1.420 2.569 -16.883 1.00 98.19 176 PHE A O 1
ATOM 1447 N N . GLU A 1 177 ? 2.598 3.132 -15.027 1.00 97.62 177 GLU A N 1
ATOM 1448 C CA . GLU A 1 177 ? 3.078 4.437 -15.464 1.00 97.62 177 GLU A CA 1
ATOM 1449 C C . GLU A 1 177 ? 4.609 4.490 -15.483 1.00 97.62 177 GLU A C 1
ATOM 1451 O O . GLU A 1 177 ? 5.299 4.006 -14.582 1.00 97.62 177 GLU A O 1
ATOM 1456 N N . TYR A 1 178 ? 5.145 5.125 -16.517 1.00 97.56 178 TYR A N 1
ATOM 1457 C CA . TYR A 1 178 ? 6.555 5.467 -16.627 1.00 97.56 178 TYR A CA 1
ATOM 1458 C C . TYR A 1 178 ? 6.677 6.983 -16.629 1.00 97.56 178 TYR A C 1
ATOM 1460 O O . TYR A 1 178 ? 6.228 7.633 -17.571 1.00 97.56 178 TYR A O 1
ATOM 1468 N N . ASN A 1 179 ? 7.258 7.556 -15.585 1.00 96.44 179 ASN A N 1
ATOM 1469 C CA . ASN A 1 179 ? 7.508 8.983 -15.512 1.00 96.44 179 ASN A CA 1
ATOM 1470 C C . ASN A 1 179 ? 8.948 9.279 -15.886 1.00 96.44 179 ASN A C 1
ATOM 1472 O O . ASN A 1 179 ? 9.888 8.614 -15.449 1.00 96.44 179 ASN A O 1
ATOM 1476 N N . HIS A 1 180 ? 9.120 10.317 -16.681 1.00 92.25 180 HIS A N 1
ATOM 1477 C CA . HIS A 1 180 ? 10.438 10.736 -17.047 1.00 92.25 180 HIS A CA 1
ATOM 1478 C C . HIS A 1 180 ? 10.493 12.234 -17.336 1.00 92.25 180 HIS A C 1
ATOM 1480 O O . HIS A 1 180 ? 10.295 12.681 -18.479 1.00 92.25 180 HIS A O 1
ATOM 1486 N N . PRO A 1 181 ? 10.778 13.019 -16.285 1.00 86.56 181 PRO A N 1
ATOM 1487 C CA . PRO A 1 181 ? 10.670 14.471 -16.316 1.00 86.56 181 PRO A CA 1
ATOM 1488 C C . PRO A 1 181 ? 11.468 15.125 -17.451 1.00 86.56 181 PRO A C 1
ATOM 1490 O O . PRO A 1 181 ? 10.946 16.008 -18.128 1.00 86.56 181 PRO A O 1
ATOM 1493 N N . GLY A 1 182 ? 12.682 14.636 -17.735 1.00 83.44 182 GLY A N 1
ATOM 1494 C CA . GLY A 1 182 ? 13.562 15.209 -18.763 1.00 83.44 182 GLY A CA 1
ATOM 1495 C C . GLY A 1 182 ? 13.041 15.114 -20.205 1.00 83.44 182 GLY A C 1
ATOM 1496 O O . GLY A 1 182 ? 13.497 15.858 -21.065 1.00 83.44 182 GLY A O 1
ATOM 1497 N N . TYR A 1 183 ? 12.076 14.228 -20.490 1.00 78.25 183 TYR A N 1
ATOM 1498 C CA . TYR A 1 183 ? 11.510 14.042 -21.841 1.00 78.25 183 TYR A CA 1
ATOM 1499 C C . TYR A 1 183 ? 9.993 14.254 -21.854 1.00 78.25 183 TYR A C 1
ATOM 1501 O O . TYR A 1 183 ? 9.276 13.628 -22.630 1.00 78.25 183 TYR A O 1
ATOM 1509 N N . GLY A 1 184 ? 9.479 15.128 -20.991 1.00 76.44 184 GLY A N 1
ATOM 1510 C CA . GLY A 1 184 ? 8.108 15.616 -21.134 1.00 76.44 184 GLY A CA 1
ATOM 1511 C C . GLY A 1 184 ? 7.015 14.764 -20.482 1.00 76.44 184 GLY A C 1
ATOM 1512 O O . GLY A 1 184 ? 5.857 14.904 -20.867 1.00 76.44 184 GLY A O 1
ATOM 1513 N N . GLY A 1 185 ? 7.339 13.947 -19.472 1.00 85.00 185 GLY A N 1
ATOM 1514 C CA . GLY A 1 185 ? 6.352 13.535 -18.463 1.00 85.00 185 GLY A CA 1
ATOM 1515 C C . GLY A 1 185 ? 6.023 12.044 -18.398 1.00 85.00 185 GLY A C 1
ATOM 1516 O O . GLY A 1 185 ? 6.920 11.202 -18.413 1.00 85.00 185 GLY A O 1
ATOM 1517 N N . VAL A 1 186 ? 4.732 11.737 -18.228 1.00 94.12 186 VAL A N 1
ATOM 1518 C CA . VAL A 1 186 ? 4.215 10.408 -17.864 1.00 94.12 186 VAL A CA 1
ATOM 1519 C C . VAL A 1 186 ? 3.711 9.655 -19.095 1.00 94.12 186 VAL A C 1
ATOM 1521 O O . VAL A 1 186 ? 2.904 10.162 -19.872 1.00 94.12 186 VAL A O 1
ATOM 1524 N N . TYR A 1 187 ? 4.162 8.415 -19.244 1.00 96.06 187 TYR A N 1
ATOM 1525 C CA . TYR A 1 187 ? 3.845 7.516 -20.345 1.00 96.06 187 TYR A CA 1
ATOM 1526 C C . TYR A 1 187 ? 3.072 6.301 -19.828 1.00 96.06 187 TYR A C 1
ATOM 1528 O O . TYR A 1 187 ? 3.456 5.681 -18.834 1.00 96.06 187 TYR A O 1
ATOM 1536 N N . SER A 1 188 ? 2.005 5.924 -20.534 1.00 97.06 188 SER A N 1
ATOM 1537 C CA . SER A 1 188 ? 1.223 4.732 -20.202 1.00 97.06 188 SER A CA 1
ATOM 1538 C C . SER A 1 188 ? 1.896 3.448 -20.690 1.00 97.06 188 SER A C 1
ATOM 1540 O O . SER A 1 188 ? 2.644 3.441 -21.676 1.00 97.06 188 SER A O 1
ATOM 1542 N N . ARG A 1 189 ? 1.554 2.321 -20.053 1.00 97.50 189 ARG A N 1
ATOM 1543 C CA . ARG A 1 189 ? 1.942 0.976 -20.508 1.00 97.50 189 ARG A CA 1
ATOM 1544 C C . ARG A 1 189 ? 1.647 0.729 -21.987 1.00 97.50 189 ARG A C 1
ATOM 1546 O O . ARG A 1 189 ? 2.490 0.179 -22.689 1.00 97.50 189 ARG A O 1
ATOM 1553 N N . GLU A 1 190 ? 0.455 1.097 -22.449 1.00 97.69 190 GLU A N 1
ATOM 1554 C CA . GLU A 1 190 ? 0.022 0.867 -23.832 1.00 97.69 190 GLU A CA 1
ATOM 1555 C C . GLU A 1 190 ? 0.859 1.678 -24.827 1.00 97.69 190 GLU A C 1
ATOM 1557 O O . GLU A 1 190 ? 1.346 1.134 -25.819 1.00 97.69 190 GLU A O 1
ATOM 1562 N N . LEU A 1 191 ? 1.079 2.964 -24.534 1.00 96.50 191 LEU A N 1
ATOM 1563 C CA . LEU A 1 191 ? 1.896 3.837 -25.371 1.00 96.50 191 LEU A CA 1
ATOM 1564 C C . LEU A 1 191 ? 3.320 3.294 -25.502 1.00 96.50 191 LEU A C 1
ATOM 1566 O O . LEU A 1 191 ? 3.852 3.199 -26.611 1.00 96.50 191 LEU A O 1
ATOM 1570 N N . LEU A 1 192 ? 3.926 2.908 -24.377 1.00 96.94 192 LEU A N 1
ATOM 1571 C CA . LEU A 1 192 ? 5.262 2.330 -24.374 1.00 96.94 192 LEU A CA 1
ATOM 1572 C C . LEU A 1 192 ? 5.304 1.015 -25.152 1.00 96.94 192 LEU A C 1
ATOM 1574 O O . LEU A 1 192 ? 6.187 0.860 -25.993 1.00 96.94 192 LEU A O 1
ATOM 1578 N N . TYR A 1 193 ? 4.337 0.112 -24.953 1.00 98.25 193 TYR A N 1
ATOM 1579 C CA . TYR A 1 193 ? 4.285 -1.169 -25.663 1.00 98.25 193 TYR A CA 1
ATOM 1580 C C . TYR A 1 193 ? 4.234 -0.959 -27.176 1.00 98.25 193 TYR A C 1
ATOM 1582 O O . TYR A 1 193 ? 5.060 -1.496 -27.919 1.00 98.25 193 TYR A O 1
ATOM 1590 N N . ASN A 1 194 ? 3.318 -0.103 -27.633 1.00 98.06 194 ASN A N 1
ATOM 1591 C CA . ASN A 1 194 ? 3.149 0.214 -29.048 1.00 98.06 194 ASN A CA 1
ATOM 1592 C C . ASN A 1 194 ? 4.422 0.827 -29.647 1.00 98.06 194 ASN A C 1
ATOM 1594 O O . ASN A 1 194 ? 4.832 0.460 -30.754 1.00 98.06 194 ASN A O 1
ATOM 1598 N N . ASN A 1 195 ? 5.095 1.708 -28.902 1.00 96.19 195 ASN A N 1
ATOM 1599 C CA . ASN A 1 195 ? 6.381 2.265 -29.306 1.00 96.19 195 ASN A CA 1
ATOM 1600 C C . ASN A 1 195 ? 7.470 1.188 -29.378 1.00 96.19 195 ASN A C 1
ATOM 1602 O O . ASN A 1 195 ? 8.184 1.126 -30.381 1.00 96.19 195 ASN A O 1
ATOM 1606 N N . THR A 1 196 ? 7.571 0.307 -28.380 1.00 96.75 196 THR A N 1
ATOM 1607 C CA . THR A 1 196 ? 8.551 -0.786 -28.374 1.00 96.75 196 THR A CA 1
ATOM 1608 C C . THR A 1 196 ? 8.376 -1.687 -29.596 1.00 96.75 196 THR A C 1
ATOM 1610 O O . THR A 1 196 ? 9.334 -1.937 -30.326 1.00 96.75 196 THR A O 1
ATOM 1613 N N . ILE A 1 197 ? 7.143 -2.103 -29.896 1.00 97.88 197 ILE A N 1
ATOM 1614 C CA . ILE A 1 197 ? 6.828 -2.921 -31.077 1.00 97.88 197 ILE A CA 1
ATOM 1615 C C . ILE A 1 197 ? 7.164 -2.190 -32.382 1.00 97.88 197 ILE A C 1
ATOM 1617 O O . ILE A 1 197 ? 7.722 -2.786 -33.308 1.00 97.88 197 ILE A O 1
ATOM 1621 N N . LYS A 1 198 ? 6.844 -0.895 -32.476 1.00 97.69 198 LYS A N 1
ATOM 1622 C CA . LYS A 1 198 ? 7.140 -0.073 -33.657 1.00 97.69 198 LYS A CA 1
ATOM 1623 C C . LYS A 1 198 ? 8.643 -0.005 -33.940 1.00 97.69 198 LYS A C 1
ATOM 1625 O O . LYS A 1 198 ? 9.038 -0.165 -35.093 1.00 97.69 198 LYS A O 1
ATOM 1630 N N . TYR A 1 199 ? 9.470 0.235 -32.924 1.00 95.81 199 TYR A N 1
ATOM 1631 C CA . TYR A 1 199 ? 10.928 0.310 -33.079 1.00 95.81 199 TYR A CA 1
ATOM 1632 C C . TYR A 1 199 ? 11.559 -1.065 -33.314 1.00 95.81 199 TYR A C 1
ATOM 1634 O O . TYR A 1 199 ? 12.451 -1.184 -34.157 1.00 95.81 199 TYR A O 1
ATOM 1642 N N . LEU A 1 200 ? 11.027 -2.112 -32.678 1.00 95.50 200 LEU A N 1
ATOM 1643 C CA . LEU A 1 200 ? 11.430 -3.494 -32.924 1.00 95.50 200 LEU A CA 1
ATOM 1644 C C . LEU A 1 200 ? 11.284 -3.871 -34.404 1.00 95.50 200 LEU A C 1
ATOM 1646 O O . LEU A 1 200 ? 12.236 -4.339 -35.023 1.00 95.50 200 LEU A O 1
ATOM 1650 N N . LYS A 1 201 ? 10.108 -3.616 -34.997 1.00 94.56 201 LYS A N 1
ATOM 1651 C CA . LYS A 1 201 ? 9.820 -3.927 -36.411 1.00 94.56 201 LYS A CA 1
ATOM 1652 C C . LYS A 1 201 ? 10.714 -3.167 -37.393 1.00 94.56 201 LYS A C 1
ATOM 1654 O O . LYS A 1 201 ? 10.889 -3.609 -38.522 1.00 94.56 201 LYS A O 1
ATOM 1659 N N . LYS A 1 202 ? 11.282 -2.037 -36.967 1.00 95.44 202 LYS A N 1
ATOM 1660 C CA . LYS A 1 202 ? 12.254 -1.252 -37.739 1.00 95.44 202 LYS A CA 1
ATOM 1661 C C . LYS A 1 202 ? 13.699 -1.734 -37.568 1.00 95.44 202 LYS A C 1
ATOM 1663 O O . LYS A 1 202 ? 14.588 -1.152 -38.177 1.00 95.44 202 LYS A O 1
ATOM 1668 N N . GLY A 1 203 ? 13.946 -2.749 -36.737 1.00 92.75 203 GLY A N 1
ATOM 1669 C CA . GLY A 1 203 ? 15.293 -3.231 -36.434 1.00 92.75 203 GLY A CA 1
ATOM 1670 C C . GLY A 1 203 ? 16.129 -2.238 -35.623 1.00 92.75 203 GLY A C 1
ATOM 1671 O O . GLY A 1 203 ? 17.350 -2.272 -35.714 1.00 92.75 203 GLY A O 1
ATOM 1672 N N . ALA A 1 204 ? 15.490 -1.348 -34.853 1.00 90.75 204 ALA A N 1
ATOM 1673 C CA . ALA A 1 204 ? 16.162 -0.244 -34.160 1.00 90.75 204 ALA A CA 1
ATOM 1674 C C . ALA A 1 204 ? 16.931 -0.657 -32.889 1.00 90.75 204 ALA A C 1
ATOM 1676 O O . ALA A 1 204 ? 17.585 0.182 -32.281 1.00 90.75 204 ALA A O 1
ATOM 1677 N N . TYR A 1 205 ? 16.827 -1.916 -32.458 1.00 91.88 205 TYR A N 1
ATOM 1678 C CA . TYR A 1 205 ? 17.467 -2.407 -31.238 1.00 91.88 205 TYR A CA 1
ATOM 1679 C C . TYR A 1 205 ? 18.748 -3.174 -31.547 1.00 91.88 205 TYR A C 1
ATOM 1681 O O . TYR A 1 205 ? 18.728 -4.170 -32.270 1.00 91.88 205 TYR A O 1
ATOM 1689 N N . ASP A 1 206 ? 19.857 -2.726 -30.966 1.00 89.44 206 ASP A N 1
ATOM 1690 C CA . ASP A 1 206 ? 21.205 -3.215 -31.260 1.00 89.44 206 ASP A CA 1
ATOM 1691 C C . ASP A 1 206 ? 22.099 -3.359 -30.014 1.00 89.44 206 ASP A C 1
ATOM 1693 O O . ASP A 1 206 ? 23.307 -3.550 -30.140 1.00 89.44 206 ASP A O 1
ATOM 1697 N N . ASN A 1 207 ? 21.505 -3.360 -28.813 1.00 82.88 207 ASN A N 1
ATOM 1698 C CA . ASN A 1 207 ? 22.198 -3.427 -27.522 1.00 82.88 207 ASN A CA 1
ATOM 1699 C C . ASN A 1 207 ? 23.036 -2.167 -27.189 1.00 82.88 207 ASN A C 1
ATOM 1701 O O . ASN A 1 207 ? 23.993 -2.267 -26.415 1.00 82.88 207 ASN A O 1
ATOM 1705 N N . SER A 1 208 ? 22.672 -1.002 -27.743 1.00 79.69 208 SER A N 1
ATOM 1706 C CA . SER A 1 208 ? 23.292 0.305 -27.478 1.00 79.69 208 SER A CA 1
ATOM 1707 C C . SER A 1 208 ? 22.293 1.337 -26.903 1.00 79.69 208 SER A C 1
ATOM 1709 O O . SER A 1 208 ? 21.121 1.315 -27.287 1.00 79.69 208 SER A O 1
ATOM 1711 N N . PRO A 1 209 ? 22.721 2.256 -26.007 1.00 78.31 209 PRO A N 1
ATOM 1712 C CA . PRO A 1 209 ? 24.005 2.258 -25.304 1.00 78.31 209 PRO A CA 1
ATOM 1713 C C . PRO A 1 209 ? 24.034 1.181 -24.211 1.00 78.31 209 PRO A C 1
ATOM 1715 O O . PRO A 1 209 ? 23.013 0.861 -23.594 1.00 78.31 209 PRO A O 1
ATOM 1718 N N . LYS A 1 210 ? 25.211 0.611 -23.936 1.00 86.38 210 LYS A N 1
ATOM 1719 C CA . LYS A 1 210 ? 25.351 -0.341 -22.828 1.00 86.38 210 LYS A CA 1
ATOM 1720 C C . LYS A 1 210 ? 25.297 0.398 -21.497 1.00 86.38 210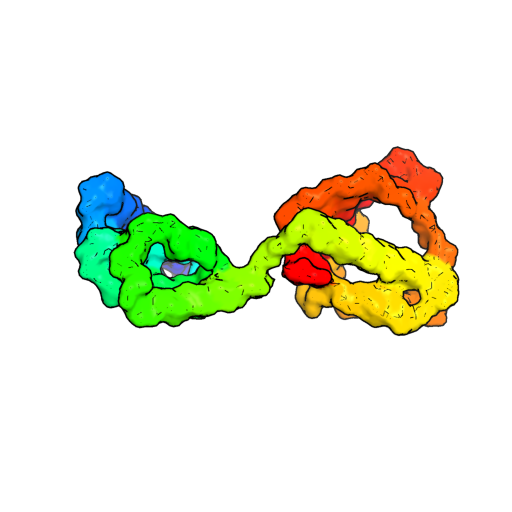 LYS A C 1
ATOM 1722 O O . LYS A 1 210 ? 25.829 1.494 -21.360 1.00 86.38 210 LYS A O 1
ATOM 1727 N N . THR A 1 211 ? 24.691 -0.234 -20.497 1.00 89.31 211 THR A N 1
ATOM 1728 C CA . THR A 1 211 ? 24.580 0.326 -19.144 1.00 89.31 211 THR A CA 1
ATOM 1729 C C . THR A 1 211 ? 25.103 -0.649 -18.100 1.00 89.31 211 THR A C 1
ATOM 1731 O O . THR A 1 211 ? 24.725 -1.827 -18.115 1.00 89.31 211 THR A O 1
ATOM 1734 N N . THR A 1 212 ? 25.868 -0.147 -17.138 1.00 91.38 212 THR A N 1
ATOM 1735 C CA . THR A 1 212 ? 26.326 -0.892 -15.961 1.00 91.38 212 THR A CA 1
ATOM 1736 C C . THR A 1 212 ? 25.492 -0.502 -14.747 1.00 91.38 212 THR A C 1
ATOM 1738 O O . THR A 1 212 ? 25.200 0.670 -14.540 1.00 91.38 212 THR A O 1
ATOM 1741 N N . LEU A 1 213 ? 25.091 -1.491 -13.943 1.00 94.00 213 LEU A N 1
ATOM 1742 C CA . LEU A 1 213 ? 24.431 -1.250 -12.659 1.00 94.00 213 LEU A CA 1
ATOM 1743 C C . LEU A 1 213 ? 25.512 -0.952 -11.617 1.00 94.00 213 LEU A C 1
ATOM 1745 O O . LEU A 1 213 ? 26.326 -1.832 -11.347 1.00 94.00 213 LEU A O 1
ATOM 1749 N N . VAL A 1 214 ? 25.505 0.256 -11.063 1.00 95.88 214 VAL A N 1
ATOM 1750 C CA . VAL A 1 214 ? 26.495 0.727 -10.083 1.00 95.88 214 VAL A CA 1
ATOM 1751 C C . VAL A 1 214 ? 26.042 0.385 -8.669 1.00 95.88 214 VAL A C 1
ATOM 1753 O O . VAL A 1 214 ? 26.795 -0.205 -7.898 1.00 95.88 214 VAL A O 1
ATOM 1756 N N . ASN A 1 215 ? 24.782 0.684 -8.349 1.00 97.00 215 ASN A N 1
ATOM 1757 C CA . ASN A 1 215 ? 24.233 0.494 -7.012 1.00 97.00 215 ASN A CA 1
ATOM 1758 C C . ASN A 1 215 ? 22.768 0.033 -7.050 1.00 97.00 215 ASN A C 1
ATOM 1760 O O . ASN A 1 215 ? 22.049 0.245 -8.032 1.00 97.00 215 ASN A O 1
ATOM 1764 N N . ILE A 1 216 ? 22.330 -0.610 -5.966 1.00 97.19 216 ILE A N 1
ATOM 1765 C CA . ILE A 1 216 ? 20.952 -1.044 -5.742 1.00 97.19 216 ILE A CA 1
ATOM 1766 C C . ILE A 1 216 ? 20.551 -0.846 -4.278 1.00 97.19 216 ILE A C 1
ATOM 1768 O O . ILE A 1 216 ? 21.159 -1.401 -3.363 1.00 97.19 216 ILE A O 1
ATOM 1772 N N . ILE A 1 217 ? 19.453 -0.126 -4.063 1.00 97.81 217 ILE A N 1
ATOM 1773 C CA . ILE A 1 217 ? 18.819 0.046 -2.755 1.00 97.81 217 ILE A CA 1
ATOM 1774 C C . ILE A 1 217 ? 17.446 -0.623 -2.807 1.00 97.81 217 ILE A C 1
ATOM 1776 O O . ILE A 1 217 ? 16.652 -0.363 -3.709 1.00 97.81 217 ILE A O 1
ATOM 1780 N N . VAL A 1 218 ? 17.161 -1.499 -1.840 1.00 96.81 218 VAL A N 1
ATOM 1781 C CA . VAL A 1 218 ? 15.891 -2.240 -1.757 1.00 96.81 218 VAL A CA 1
ATOM 1782 C C . VAL A 1 218 ? 15.104 -1.772 -0.537 1.00 96.81 218 VAL A C 1
ATOM 1784 O O . VAL A 1 218 ? 15.524 -2.000 0.603 1.00 96.81 218 VAL A O 1
ATOM 1787 N N . GLY A 1 219 ? 13.970 -1.124 -0.796 1.00 93.31 219 GLY A N 1
ATOM 1788 C CA . GLY A 1 219 ? 13.031 -0.613 0.200 1.00 93.31 219 GLY A CA 1
ATOM 1789 C C . GLY A 1 219 ? 11.749 -1.444 0.290 1.00 93.31 219 GLY A C 1
ATOM 1790 O O . GLY A 1 219 ? 11.694 -2.594 -0.146 1.00 93.31 219 GLY A O 1
ATOM 1791 N N . LEU A 1 220 ? 10.703 -0.849 0.864 1.00 91.12 220 LEU A N 1
ATOM 1792 C CA . LEU A 1 220 ? 9.376 -1.454 0.963 1.00 91.12 220 LEU A CA 1
ATOM 1793 C C . LEU A 1 220 ? 8.674 -1.398 -0.400 1.00 91.12 220 LEU A C 1
ATOM 1795 O O . LEU A 1 220 ? 8.301 -0.316 -0.845 1.00 91.12 220 LEU A O 1
ATOM 1799 N N . ASN A 1 221 ? 8.504 -2.547 -1.065 1.00 93.50 221 ASN A N 1
ATOM 1800 C CA . ASN A 1 221 ? 7.898 -2.634 -2.404 1.00 93.50 221 ASN A CA 1
ATOM 1801 C C . ASN A 1 221 ? 8.530 -1.685 -3.438 1.00 93.50 221 ASN A C 1
ATOM 1803 O O . ASN A 1 221 ? 7.867 -1.236 -4.372 1.00 93.50 221 ASN A O 1
ATOM 1807 N N . ALA A 1 222 ? 9.811 -1.359 -3.281 1.00 96.94 222 ALA A N 1
ATOM 1808 C CA . ALA A 1 222 ? 10.504 -0.435 -4.161 1.00 96.94 222 ALA A CA 1
ATOM 1809 C C . ALA A 1 222 ? 11.982 -0.793 -4.279 1.00 96.94 222 ALA A C 1
ATOM 1811 O O . ALA A 1 222 ? 12.609 -1.264 -3.326 1.00 96.94 222 ALA A O 1
ATOM 1812 N N . ILE A 1 223 ? 12.537 -0.543 -5.458 1.00 98.19 223 ILE A N 1
ATOM 1813 C CA . ILE A 1 223 ? 13.964 -0.630 -5.735 1.00 98.19 223 ILE A CA 1
ATOM 1814 C C . ILE A 1 223 ? 14.402 0.685 -6.362 1.00 98.19 223 ILE A C 1
ATOM 1816 O O . ILE A 1 223 ? 13.778 1.159 -7.307 1.00 98.19 223 ILE A O 1
ATOM 1820 N N . VAL A 1 224 ? 15.499 1.235 -5.857 1.00 98.31 224 VAL A N 1
ATOM 1821 C CA . VAL A 1 224 ? 16.239 2.306 -6.522 1.00 98.31 224 VAL A CA 1
ATOM 1822 C C . VAL A 1 224 ? 17.514 1.709 -7.092 1.00 98.31 224 VAL A C 1
ATOM 1824 O O . VAL A 1 224 ? 18.203 0.941 -6.415 1.00 98.31 224 VAL A O 1
ATOM 1827 N N . ILE A 1 225 ? 17.815 2.044 -8.340 1.00 97.75 225 ILE A N 1
ATOM 1828 C CA . ILE A 1 225 ? 19.056 1.656 -9.001 1.00 97.75 225 ILE A CA 1
ATOM 1829 C C . ILE A 1 225 ? 19.799 2.866 -9.524 1.00 97.75 225 ILE A C 1
ATOM 1831 O O . ILE A 1 225 ? 19.193 3.823 -9.996 1.00 97.75 225 ILE A O 1
ATOM 1835 N N . GLU A 1 226 ? 21.116 2.756 -9.493 1.00 97.38 226 GLU A N 1
ATOM 1836 C CA . GLU A 1 226 ? 22.035 3.679 -10.139 1.00 97.38 226 GLU A CA 1
ATOM 1837 C C . GLU A 1 226 ? 22.648 2.984 -11.358 1.00 97.38 226 GLU A C 1
ATOM 1839 O O . GLU A 1 226 ? 23.158 1.861 -11.250 1.00 97.38 226 GLU A O 1
ATOM 1844 N N . LYS A 1 227 ? 22.582 3.624 -12.526 1.00 94.88 227 LYS A N 1
ATOM 1845 C CA . LYS A 1 227 ? 23.127 3.098 -13.782 1.00 94.88 227 LYS A CA 1
ATOM 1846 C C . LYS A 1 227 ? 24.130 4.084 -14.371 1.00 94.88 227 LYS A C 1
ATOM 1848 O O . LYS A 1 227 ? 23.857 5.276 -14.413 1.00 94.88 227 LYS A O 1
ATOM 1853 N N . LEU A 1 228 ? 25.227 3.573 -14.917 1.00 94.38 228 LEU A N 1
ATOM 1854 C CA . LEU A 1 228 ? 26.180 4.348 -15.715 1.00 94.38 228 LEU A CA 1
ATOM 1855 C C . LEU A 1 228 ? 26.138 3.861 -17.164 1.00 94.38 228 LEU A C 1
ATOM 1857 O O . LEU A 1 228 ? 26.225 2.650 -17.402 1.00 94.38 228 LEU A O 1
ATOM 1861 N N . ARG A 1 229 ? 25.983 4.774 -18.126 1.00 90.69 229 ARG A N 1
ATOM 1862 C CA . ARG A 1 229 ? 26.062 4.441 -19.554 1.00 90.69 229 ARG A CA 1
ATOM 1863 C C . ARG A 1 229 ? 27.509 4.390 -20.014 1.00 90.69 229 ARG A C 1
ATOM 1865 O O . ARG A 1 229 ? 28.369 5.104 -19.509 1.00 90.69 229 ARG A O 1
ATOM 1872 N N . GLU A 1 230 ? 27.778 3.520 -20.979 1.00 89.31 230 GLU A N 1
ATOM 1873 C CA . GLU A 1 230 ? 29.072 3.460 -21.654 1.00 89.31 230 GLU A CA 1
ATOM 1874 C C . GLU A 1 230 ? 29.383 4.843 -22.255 1.00 89.31 230 GLU A C 1
ATOM 1876 O O . GLU A 1 230 ? 28.534 5.427 -22.922 1.00 89.31 230 GLU A O 1
ATOM 1881 N N . HIS A 1 231 ? 30.592 5.353 -22.000 1.00 87.94 231 HIS A N 1
ATOM 1882 C CA . HIS A 1 231 ? 31.077 6.677 -22.426 1.00 87.94 231 HIS A CA 1
ATOM 1883 C C . HIS A 1 231 ? 30.484 7.906 -21.711 1.00 87.94 231 HIS A C 1
ATOM 1885 O O . HIS A 1 231 ? 30.868 9.023 -22.052 1.00 87.94 231 HIS A O 1
ATOM 1891 N N . GLU A 1 232 ? 29.631 7.731 -20.700 1.00 90.06 232 GLU A N 1
ATOM 1892 C CA . GLU A 1 232 ? 29.176 8.826 -19.833 1.00 90.06 232 GLU A CA 1
ATOM 1893 C C . GLU A 1 232 ? 29.963 8.844 -18.510 1.00 90.06 232 GLU A C 1
ATOM 1895 O O . GLU A 1 232 ? 30.438 7.810 -18.035 1.00 90.06 232 GLU A O 1
ATOM 1900 N N . THR A 1 233 ? 30.129 10.031 -17.920 1.00 89.88 233 THR A N 1
ATOM 1901 C CA . THR A 1 233 ? 30.779 10.221 -16.608 1.00 89.88 233 THR A CA 1
ATOM 1902 C C . THR A 1 233 ? 29.779 10.344 -15.465 1.00 89.88 233 THR A C 1
ATOM 1904 O O . THR A 1 233 ? 30.143 10.129 -14.311 1.00 89.88 233 THR A O 1
ATOM 1907 N N . GLU A 1 234 ? 28.535 10.697 -15.778 1.00 92.19 234 GLU A N 1
ATOM 1908 C CA . GLU A 1 234 ? 27.464 10.900 -14.808 1.00 92.19 234 GLU A CA 1
ATOM 1909 C C . GLU A 1 234 ? 26.550 9.674 -14.782 1.00 92.19 234 GLU A C 1
ATOM 1911 O O . GLU A 1 234 ? 26.167 9.134 -15.822 1.00 92.19 234 GLU A O 1
ATOM 1916 N N . SER A 1 235 ? 26.232 9.193 -13.581 1.00 94.19 235 SER A N 1
ATOM 1917 C CA . SER A 1 235 ? 25.272 8.111 -13.397 1.00 94.19 235 SER A CA 1
ATOM 1918 C C . SER A 1 235 ? 23.846 8.658 -13.315 1.00 94.19 235 SER A C 1
ATOM 1920 O O . SER A 1 235 ? 23.600 9.800 -12.940 1.00 94.19 235 SER A O 1
ATOM 1922 N N . THR A 1 236 ? 22.886 7.807 -13.660 1.00 94.00 236 THR A N 1
ATOM 1923 C CA . THR A 1 236 ? 21.449 8.101 -13.624 1.00 94.00 236 THR A CA 1
ATOM 1924 C C . THR A 1 236 ? 20.773 7.243 -12.567 1.00 94.00 236 THR A C 1
ATOM 1926 O O . THR A 1 236 ? 21.207 6.118 -12.284 1.00 94.00 236 THR A O 1
ATOM 1929 N N . MET A 1 237 ? 19.686 7.752 -11.992 1.00 95.94 237 MET A N 1
ATOM 1930 C CA . MET A 1 237 ? 18.906 7.040 -10.983 1.00 95.94 237 MET A CA 1
ATOM 1931 C C . MET A 1 237 ? 17.569 6.584 -11.564 1.00 95.94 237 MET A C 1
ATOM 1933 O O . MET A 1 237 ? 16.896 7.325 -12.272 1.00 95.94 237 MET A O 1
ATOM 1937 N N . THR A 1 238 ? 17.134 5.375 -11.217 1.00 97.25 238 THR A N 1
ATOM 1938 C CA . THR A 1 238 ? 15.786 4.890 -11.528 1.00 97.25 238 THR A CA 1
ATOM 1939 C C . THR A 1 238 ? 15.102 4.376 -10.268 1.00 97.25 238 THR A C 1
ATOM 1941 O O . THR A 1 238 ? 15.622 3.476 -9.606 1.00 97.25 238 THR A O 1
ATOM 1944 N N . LEU A 1 239 ? 13.914 4.899 -9.970 1.00 98.00 239 LEU A N 1
ATOM 1945 C CA . LEU A 1 239 ? 12.992 4.350 -8.980 1.00 98.00 239 LEU A CA 1
ATOM 1946 C C . LEU A 1 239 ? 12.042 3.357 -9.659 1.00 98.00 239 LEU A C 1
ATOM 1948 O O . LEU A 1 239 ? 11.447 3.658 -10.688 1.00 98.00 239 LEU A O 1
ATOM 1952 N N . ILE A 1 240 ? 11.868 2.181 -9.062 1.00 98.31 240 ILE A N 1
ATOM 1953 C CA . ILE A 1 240 ? 10.960 1.125 -9.520 1.00 98.31 240 ILE A CA 1
ATOM 1954 C C . ILE A 1 240 ? 10.063 0.741 -8.349 1.00 98.31 240 ILE A C 1
ATOM 1956 O O . ILE A 1 240 ? 10.562 0.275 -7.322 1.00 98.31 240 ILE A O 1
ATOM 1960 N N . LYS A 1 241 ? 8.746 0.909 -8.489 1.00 97.38 241 LYS A N 1
ATOM 1961 C CA . LYS A 1 241 ? 7.766 0.568 -7.448 1.00 97.38 241 LYS A CA 1
ATOM 1962 C C . LYS A 1 241 ? 6.934 -0.639 -7.859 1.00 97.38 241 LYS A C 1
ATOM 1964 O O . LYS A 1 241 ? 6.512 -0.777 -9.010 1.00 97.38 241 LYS A O 1
ATOM 1969 N N . PHE A 1 242 ? 6.682 -1.497 -6.883 1.00 95.19 242 PHE A N 1
ATOM 1970 C CA . PHE A 1 242 ? 6.054 -2.793 -7.059 1.00 95.19 242 PHE A CA 1
ATOM 1971 C C . PHE A 1 242 ? 4.690 -2.838 -6.373 1.00 95.19 242 PHE A C 1
ATOM 1973 O O . PHE A 1 242 ? 4.493 -2.289 -5.291 1.00 95.19 242 PHE A O 1
ATOM 1980 N N . ARG A 1 243 ? 3.750 -3.539 -7.000 1.00 89.69 243 ARG A N 1
ATOM 1981 C CA . ARG A 1 243 ? 2.517 -4.019 -6.386 1.00 89.69 243 ARG A CA 1
ATOM 1982 C C . ARG A 1 243 ? 2.555 -5.533 -6.516 1.00 89.69 243 ARG A C 1
ATOM 1984 O O . ARG A 1 243 ? 2.403 -6.062 -7.616 1.00 89.69 243 ARG A O 1
ATOM 1991 N N . LYS A 1 244 ? 2.814 -6.219 -5.400 1.00 87.88 244 LYS A N 1
ATOM 1992 C CA . LYS A 1 244 ? 3.177 -7.643 -5.409 1.00 87.88 244 LYS A CA 1
ATOM 1993 C C . LYS A 1 244 ? 4.360 -7.884 -6.354 1.00 87.88 244 LYS A C 1
ATOM 1995 O O . LYS A 1 244 ? 5.348 -7.163 -6.294 1.00 87.88 244 LYS A O 1
ATOM 2000 N N . ASP A 1 245 ? 4.257 -8.874 -7.232 1.00 91.25 245 ASP A N 1
ATOM 2001 C CA . ASP A 1 245 ? 5.279 -9.298 -8.182 1.00 91.25 245 ASP A CA 1
ATOM 2002 C C . ASP A 1 245 ? 5.340 -8.463 -9.473 1.00 91.25 245 ASP A C 1
ATOM 2004 O O . ASP A 1 245 ? 6.130 -8.779 -10.365 1.00 91.25 245 ASP A O 1
ATOM 2008 N N . LYS A 1 246 ? 4.532 -7.401 -9.582 1.00 95.56 246 LYS A N 1
ATOM 2009 C CA . LYS A 1 246 ? 4.456 -6.532 -10.762 1.00 95.56 246 LYS A CA 1
ATOM 2010 C C . LYS A 1 246 ? 4.958 -5.128 -10.466 1.00 95.56 246 LYS A C 1
ATOM 2012 O O . LYS A 1 246 ? 4.807 -4.618 -9.361 1.00 95.56 246 LYS A O 1
ATOM 2017 N N . ILE A 1 247 ? 5.514 -4.486 -11.480 1.00 97.69 247 ILE A N 1
ATOM 2018 C CA . ILE A 1 247 ? 5.934 -3.090 -11.468 1.00 97.69 247 ILE A CA 1
ATOM 2019 C C . ILE A 1 247 ? 4.741 -2.236 -11.899 1.00 97.69 247 ILE A C 1
ATOM 2021 O O . ILE A 1 247 ? 4.168 -2.473 -12.959 1.00 97.69 247 ILE A O 1
ATOM 2025 N N . TYR A 1 248 ? 4.370 -1.244 -11.097 1.00 96.81 248 TYR A N 1
ATOM 2026 C CA . TYR A 1 248 ? 3.289 -0.312 -11.448 1.00 96.81 248 TYR A CA 1
ATOM 2027 C C . TYR A 1 248 ? 3.795 1.104 -11.727 1.00 96.81 248 TYR A C 1
ATOM 2029 O O . TYR A 1 248 ? 3.073 1.912 -12.294 1.00 96.81 248 TYR A O 1
ATOM 2037 N N . TYR A 1 249 ? 5.036 1.405 -11.345 1.00 97.94 249 TYR A N 1
ATOM 2038 C CA . TYR A 1 249 ? 5.613 2.721 -11.557 1.00 97.94 249 TYR A CA 1
ATOM 2039 C C . TYR A 1 249 ? 7.121 2.625 -11.756 1.00 97.94 249 TYR A C 1
ATOM 2041 O O . TYR A 1 249 ? 7.810 1.946 -10.986 1.00 97.94 249 TYR A O 1
ATOM 2049 N N . ILE A 1 250 ? 7.622 3.311 -12.777 1.00 98.31 250 ILE A N 1
ATOM 2050 C CA . ILE A 1 250 ? 9.047 3.569 -12.980 1.00 98.31 250 ILE A CA 1
ATOM 2051 C C . ILE A 1 250 ? 9.238 5.072 -13.140 1.00 98.31 250 ILE A C 1
ATOM 2053 O O . ILE A 1 250 ? 8.483 5.708 -13.865 1.00 98.31 250 ILE A O 1
ATOM 2057 N N . GLU A 1 251 ? 10.271 5.614 -12.506 1.00 97.50 251 GLU A N 1
ATOM 2058 C CA . GLU A 1 251 ? 10.705 6.991 -12.722 1.00 97.50 251 GLU A CA 1
ATOM 2059 C C . GLU A 1 251 ? 12.213 7.049 -12.918 1.00 97.50 251 GLU A C 1
ATOM 2061 O O . GLU A 1 251 ? 12.963 6.518 -12.094 1.00 97.50 251 GLU A O 1
ATOM 2066 N N . GLU A 1 252 ? 12.654 7.658 -14.017 1.00 94.38 252 GLU A N 1
ATOM 2067 C CA . GLU A 1 252 ? 14.076 7.852 -14.308 1.00 94.38 252 GLU A CA 1
ATOM 2068 C C . GLU A 1 252 ? 14.474 9.323 -14.159 1.00 94.38 252 GLU A C 1
ATOM 2070 O O . GLU A 1 252 ? 13.778 10.229 -14.623 1.00 94.38 252 GLU A O 1
ATOM 2075 N N . TYR A 1 253 ? 15.625 9.525 -13.523 1.00 91.50 253 TYR A N 1
ATOM 2076 C CA . TYR A 1 253 ? 16.281 10.806 -13.314 1.00 91.50 253 TYR A CA 1
ATOM 2077 C C . TYR A 1 253 ? 17.600 10.774 -14.079 1.00 91.50 253 TYR A C 1
ATOM 2079 O O . TYR A 1 253 ? 18.549 10.084 -13.688 1.00 91.50 253 TYR A O 1
ATOM 2087 N N . TRP A 1 254 ? 17.592 11.482 -15.198 1.00 82.62 254 TRP A N 1
ATOM 2088 C CA . TRP A 1 254 ? 18.661 11.629 -16.171 1.00 82.62 254 TRP A CA 1
ATOM 2089 C C . TRP A 1 254 ? 18.649 13.044 -16.736 1.00 82.62 254 TRP A C 1
ATOM 2091 O O . TRP A 1 254 ? 17.589 13.709 -16.610 1.00 82.62 254 TRP A O 1
#